Protein AF-A0A2S1LR75-F1 (afdb_monomer_lite)

pLDDT: mean 70.75, std 17.8, range [27.92, 94.75]

InterPro domains:
  IPR038354 VKOR domain superfamily [G3DSA:1.20.1440.130] (123-272)

Structure (mmCIF, N/CA/C/O backbone):
data_AF-A0A2S1LR75-F1
#
_entry.id   AF-A0A2S1LR75-F1
#
loop_
_atom_site.group_PDB
_atom_site.id
_atom_site.type_symbol
_atom_site.label_atom_id
_atom_site.label_alt_id
_atom_site.label_comp_id
_atom_site.label_asym_id
_atom_site.label_entity_id
_atom_site.label_seq_id
_atom_site.pdbx_PDB_ins_code
_atom_site.Cartn_x
_atom_site.Cartn_y
_atom_site.Cartn_z
_atom_site.occupancy
_atom_site.B_iso_or_equiv
_atom_site.auth_seq_id
_atom_site.auth_comp_id
_atom_site.auth_asym_id
_atom_site.auth_atom_id
_atom_site.pdbx_PDB_model_num
ATOM 1 N N . MET A 1 1 ? -49.772 5.501 19.482 1.00 32.88 1 MET A N 1
ATOM 2 C CA . MET A 1 1 ? -48.503 4.745 19.438 1.00 32.88 1 MET A CA 1
ATOM 3 C C . MET A 1 1 ? -47.418 5.666 19.966 1.00 32.88 1 MET A C 1
ATOM 5 O O . MET A 1 1 ? -46.987 6.554 19.246 1.00 32.88 1 MET A O 1
ATOM 9 N N . GLN A 1 2 ? -47.111 5.581 21.262 1.00 28.41 2 GLN A N 1
ATOM 10 C CA . GLN A 1 2 ? -46.156 6.479 21.920 1.00 28.41 2 GLN A CA 1
ATOM 11 C C . GLN A 1 2 ? -44.731 6.060 21.543 1.00 28.41 2 GLN A C 1
ATOM 13 O O . GLN A 1 2 ? -44.145 5.160 22.132 1.00 28.41 2 GLN A O 1
ATOM 18 N N . SER A 1 3 ? -44.209 6.687 20.495 1.00 29.91 3 SER A N 1
ATOM 19 C CA . SER A 1 3 ? -42.831 6.576 20.032 1.00 29.91 3 SER A CA 1
ATOM 20 C C . SER A 1 3 ? -41.902 7.303 21.008 1.00 29.91 3 SER A C 1
ATOM 22 O O . SER A 1 3 ? -41.855 8.533 21.023 1.00 29.91 3 SER A O 1
ATOM 24 N N . HIS A 1 4 ? -41.187 6.543 21.841 1.00 36.41 4 HIS A N 1
ATOM 25 C CA . HIS A 1 4 ? -40.173 7.081 22.748 1.00 36.41 4 HIS A CA 1
ATOM 26 C C . HIS A 1 4 ? -39.003 7.693 21.933 1.00 36.41 4 HIS A C 1
ATOM 28 O O . HIS A 1 4 ? -38.541 7.055 20.976 1.00 36.41 4 HIS A O 1
ATOM 34 N N . PRO A 1 5 ? -38.480 8.880 22.306 1.00 38.12 5 PRO A N 1
ATOM 35 C CA . PRO A 1 5 ? -37.405 9.583 21.583 1.00 38.12 5 PRO A CA 1
ATOM 36 C C . PRO A 1 5 ? -36.083 8.802 21.462 1.00 38.12 5 PRO A C 1
ATOM 38 O O . PRO A 1 5 ? -35.264 9.096 20.596 1.00 38.12 5 PRO A O 1
ATOM 41 N N . ASP A 1 6 ? -35.897 7.779 22.299 1.00 45.56 6 ASP A N 1
ATOM 42 C CA . ASP A 1 6 ? -34.665 6.983 22.398 1.00 45.56 6 ASP A CA 1
ATOM 43 C C . ASP A 1 6 ? -34.610 5.804 21.409 1.00 45.56 6 ASP A C 1
ATOM 45 O O . ASP A 1 6 ? -33.606 5.098 21.325 1.00 45.56 6 ASP A O 1
ATOM 49 N N . SER A 1 7 ? -35.677 5.588 20.632 1.00 47.41 7 SER A N 1
ATOM 50 C CA . SER A 1 7 ? -35.751 4.524 19.616 1.00 47.41 7 SER A CA 1
ATOM 51 C C . SER A 1 7 ? -34.660 4.638 18.541 1.00 47.41 7 SER A C 1
ATOM 53 O O . SER A 1 7 ? -34.249 3.630 17.978 1.00 47.41 7 SER A O 1
ATOM 55 N N . SER A 1 8 ? -34.124 5.839 18.311 1.00 55.25 8 SER A N 1
ATOM 56 C CA . SER A 1 8 ? -33.083 6.123 17.314 1.00 55.25 8 SER A CA 1
ATOM 57 C C . SER A 1 8 ? -31.732 5.438 17.597 1.00 55.25 8 SER A C 1
ATOM 59 O O . SER A 1 8 ? -31.101 4.893 16.686 1.00 55.25 8 SER A O 1
ATOM 61 N N . SER A 1 9 ? -31.268 5.409 18.851 1.00 62.88 9 SER A N 1
ATOM 62 C CA . SER A 1 9 ? -29.932 4.886 19.184 1.00 62.88 9 SER A CA 1
ATOM 63 C C . SER A 1 9 ? -29.893 3.357 19.221 1.00 62.88 9 SER A C 1
ATOM 65 O O . SER A 1 9 ? -28.930 2.752 18.759 1.00 62.88 9 SER A O 1
ATOM 67 N N . LEU A 1 10 ? -30.954 2.716 19.712 1.00 67.75 10 LEU A N 1
ATOM 68 C CA . LEU A 1 10 ? -31.053 1.256 19.737 1.00 67.75 10 LEU A CA 1
ATOM 69 C C . LEU A 1 10 ? -31.274 0.678 18.338 1.00 67.75 10 LEU A C 1
ATOM 71 O O . LEU A 1 10 ? -30.617 -0.296 17.967 1.00 67.75 10 LEU A O 1
ATOM 75 N N . LEU A 1 11 ? -32.150 1.311 17.549 1.00 65.88 11 LEU A N 1
ATOM 76 C CA . LEU A 1 11 ? -32.430 0.895 16.178 1.00 65.88 11 LEU A CA 1
ATOM 77 C C . LEU A 1 11 ? -31.179 1.032 15.304 1.00 65.88 11 LEU A C 1
ATOM 79 O O . LEU A 1 11 ? -30.790 0.068 14.662 1.00 65.88 11 LEU A O 1
ATOM 83 N N . SER A 1 12 ? -30.460 2.158 15.385 1.00 68.38 12 SER A N 1
ATOM 84 C CA . SER A 1 12 ? -29.214 2.345 14.624 1.00 68.38 12 SER A CA 1
ATOM 85 C C . SER A 1 12 ? -28.126 1.318 14.965 1.00 68.38 12 SER A C 1
ATOM 87 O O . SER A 1 12 ? -27.332 0.946 14.098 1.00 68.38 12 SER A O 1
ATOM 89 N N . ILE A 1 13 ? -28.084 0.818 16.202 1.00 70.50 13 ILE A N 1
ATOM 90 C CA . ILE A 1 13 ? -27.146 -0.235 16.615 1.00 70.50 13 ILE A CA 1
ATOM 91 C C . ILE A 1 13 ? -27.579 -1.596 16.066 1.00 70.50 13 ILE A C 1
ATOM 93 O O . ILE A 1 13 ? -26.732 -2.311 15.530 1.00 70.50 13 ILE A O 1
ATOM 97 N N . SER A 1 14 ? -28.872 -1.926 16.125 1.00 71.00 14 SER A N 1
ATOM 98 C CA . SER A 1 14 ? -29.417 -3.133 15.487 1.00 71.00 14 SER A CA 1
ATOM 99 C C . SER A 1 14 ? -29.206 -3.119 13.974 1.00 71.00 14 SER A C 1
ATOM 101 O O . SER A 1 14 ? -28.684 -4.085 13.426 1.00 71.00 14 SER A O 1
ATOM 103 N N . ASP A 1 15 ? -29.484 -1.997 13.311 1.00 67.12 15 ASP A N 1
ATOM 104 C CA . ASP A 1 15 ? -29.266 -1.809 11.876 1.00 67.12 15 ASP A CA 1
ATOM 105 C C . ASP A 1 15 ? -27.792 -1.982 11.506 1.00 67.12 15 ASP A C 1
ATOM 107 O O . ASP A 1 15 ? -27.467 -2.631 10.514 1.00 67.12 15 ASP A O 1
ATOM 111 N N . THR A 1 16 ? -26.879 -1.459 12.332 1.00 66.81 16 THR A N 1
ATOM 112 C CA . THR A 1 16 ? -25.437 -1.640 12.124 1.00 66.81 16 THR A CA 1
ATOM 113 C C . THR A 1 16 ? -25.038 -3.109 12.261 1.00 66.81 16 THR A C 1
ATOM 115 O O . THR A 1 16 ? -24.269 -3.612 11.448 1.00 66.81 16 THR A O 1
ATOM 118 N N . LEU A 1 17 ? -25.536 -3.814 13.277 1.00 69.00 17 LEU A N 1
ATOM 119 C CA . LEU A 1 17 ? -25.232 -5.232 13.487 1.00 69.00 17 LEU A CA 1
ATOM 120 C C . LEU A 1 17 ? -25.829 -6.106 12.369 1.00 69.00 17 LEU A C 1
ATOM 122 O O . LEU A 1 17 ? -25.129 -6.963 11.830 1.00 69.00 17 LEU A O 1
ATOM 126 N N . ASN A 1 18 ? -27.060 -5.817 11.943 1.00 65.25 18 ASN A N 1
ATOM 127 C CA . ASN A 1 18 ? -27.718 -6.463 10.806 1.00 65.25 18 ASN A CA 1
ATOM 128 C C . ASN A 1 18 ? -26.955 -6.218 9.500 1.00 65.25 18 ASN A C 1
ATOM 130 O O . ASN A 1 18 ? -26.762 -7.149 8.724 1.00 65.25 18 ASN A O 1
ATOM 134 N N . PHE A 1 19 ? -26.442 -5.003 9.279 1.00 64.25 19 PHE A N 1
ATOM 135 C CA . PHE A 1 19 ? -25.575 -4.687 8.140 1.00 64.25 19 PHE A CA 1
ATOM 136 C C . PHE A 1 19 ? -24.309 -5.561 8.102 1.00 64.25 19 PHE A C 1
ATOM 138 O O . PHE A 1 19 ? -23.842 -5.929 7.025 1.00 64.25 19 PHE A O 1
ATOM 145 N N . PHE A 1 20 ? -23.763 -5.934 9.264 1.00 62.75 20 PHE A N 1
ATOM 146 C CA . PHE A 1 20 ? -22.634 -6.865 9.368 1.00 62.75 20 PHE A CA 1
ATOM 147 C C . PHE A 1 20 ? -23.045 -8.350 9.356 1.00 62.75 20 PHE A C 1
ATOM 149 O O . PHE A 1 20 ? -22.189 -9.203 9.585 1.00 62.75 20 PHE A O 1
ATOM 156 N N . ASN A 1 21 ? -24.311 -8.681 9.067 1.00 61.47 21 ASN A N 1
ATOM 157 C CA . ASN A 1 21 ? -24.871 -10.037 9.163 1.00 61.47 21 ASN A CA 1
ATOM 158 C C . ASN A 1 21 ? -24.674 -10.682 10.548 1.00 61.47 21 ASN A C 1
ATOM 160 O O . ASN A 1 21 ? -24.481 -11.895 10.660 1.00 61.47 21 ASN A O 1
ATOM 164 N N . ILE A 1 22 ? -24.710 -9.864 11.603 1.00 68.25 22 ILE A N 1
ATOM 165 C CA . ILE A 1 22 ? -24.660 -10.321 12.988 1.00 68.25 22 ILE A CA 1
ATOM 166 C C . ILE A 1 22 ? -26.090 -10.320 13.530 1.00 68.25 22 ILE A C 1
ATOM 168 O O . ILE A 1 22 ? -26.663 -9.257 13.794 1.00 68.25 22 ILE A O 1
ATOM 172 N N . SER A 1 23 ? -26.650 -11.515 13.720 1.00 68.38 23 SER A N 1
ATOM 173 C CA . SER A 1 23 ? -27.967 -11.704 14.330 1.00 68.38 23 SER A CA 1
ATOM 174 C C . SER A 1 23 ? -27.993 -11.092 15.732 1.00 68.38 23 SER A C 1
ATOM 176 O O . SER A 1 23 ? -27.190 -11.437 16.602 1.00 68.38 23 SER A O 1
ATOM 178 N N . ASN A 1 24 ? -28.910 -10.154 15.950 1.00 72.62 24 ASN A N 1
ATOM 179 C CA . ASN A 1 24 ? -29.051 -9.429 17.206 1.00 72.62 24 ASN A CA 1
ATOM 180 C C . ASN A 1 24 ? -30.525 -9.336 17.606 1.00 72.62 24 ASN A C 1
ATOM 182 O O . ASN A 1 24 ? -31.410 -9.243 16.758 1.00 72.62 24 ASN A O 1
ATOM 186 N N . SER A 1 25 ? -30.780 -9.373 18.908 1.00 71.25 25 SER A N 1
ATOM 187 C CA . SER A 1 25 ? -32.110 -9.215 19.491 1.00 71.25 25 SER A CA 1
ATOM 188 C C . SER A 1 25 ? -32.005 -8.486 20.827 1.00 71.25 25 SER A C 1
ATOM 190 O O . SER A 1 25 ? -31.076 -8.703 21.604 1.00 71.25 25 SER A O 1
ATOM 192 N N . PHE A 1 26 ? -32.947 -7.585 21.094 1.00 72.75 26 PHE A N 1
ATOM 193 C CA . PHE A 1 26 ? -33.085 -6.955 22.404 1.00 72.75 26 PHE A CA 1
ATOM 194 C C . PHE A 1 26 ? -34.100 -7.743 23.227 1.00 72.75 26 PHE A C 1
ATOM 196 O O . PHE A 1 26 ? -35.213 -7.985 22.763 1.00 72.75 26 PHE A O 1
ATOM 203 N N . PHE A 1 27 ? -33.723 -8.113 24.445 1.00 77.31 27 PHE A N 1
ATOM 204 C CA . PHE A 1 27 ? -34.593 -8.782 25.403 1.00 77.31 27 PHE A CA 1
ATOM 205 C C . PHE A 1 27 ? -34.832 -7.893 26.612 1.00 77.31 27 PHE A C 1
ATOM 207 O O . PHE A 1 27 ? -33.923 -7.202 27.077 1.00 77.31 27 PHE A O 1
ATOM 214 N N . GLU A 1 28 ? -36.054 -7.947 27.134 1.00 74.06 28 GLU A N 1
ATOM 215 C CA . GLU A 1 28 ? -36.376 -7.340 28.415 1.00 74.06 28 GLU A CA 1
ATOM 216 C C . GLU A 1 28 ? -36.081 -8.346 29.539 1.00 74.06 28 GLU A C 1
ATOM 218 O O . GLU A 1 28 ? -36.689 -9.412 29.606 1.00 74.06 28 GLU A O 1
ATOM 223 N N . VAL A 1 29 ? -35.106 -8.039 30.391 1.00 79.06 29 VAL A N 1
ATOM 224 C CA . VAL A 1 29 ? -34.624 -8.880 31.488 1.00 79.06 29 VAL A CA 1
ATOM 225 C C . VAL A 1 29 ? -34.715 -8.090 32.786 1.00 79.06 29 VAL A C 1
ATOM 227 O O . VAL A 1 29 ? -34.079 -7.044 32.946 1.00 79.06 29 VAL A O 1
ATOM 230 N N . GLN A 1 30 ? -35.490 -8.600 33.740 1.00 78.19 30 GLN A N 1
ATOM 231 C CA . GLN A 1 30 ? -35.583 -8.000 35.066 1.00 78.19 30 GLN A CA 1
ATOM 232 C C . GLN A 1 30 ? -34.269 -8.178 35.832 1.00 78.19 30 GLN A C 1
ATOM 234 O O . GLN A 1 30 ? -33.552 -9.162 35.660 1.00 78.19 30 GLN A O 1
ATOM 239 N N . PHE A 1 31 ? -33.958 -7.244 36.732 1.00 74.06 31 PHE A N 1
ATOM 240 C CA . PHE A 1 31 ? -32.732 -7.315 37.534 1.00 74.06 31 PHE A CA 1
ATOM 241 C C . PHE A 1 31 ? -32.631 -8.599 38.385 1.00 74.06 31 PHE A C 1
ATOM 243 O O . PHE A 1 31 ? -31.531 -9.061 38.679 1.00 74.06 31 PHE A O 1
ATOM 250 N N . SER A 1 32 ? -33.764 -9.201 38.768 1.00 73.06 32 SER A N 1
ATOM 251 C CA . SER A 1 32 ? -33.821 -10.500 39.458 1.00 73.06 32 SER A CA 1
ATOM 252 C C . SER A 1 32 ? -33.153 -11.628 38.670 1.00 73.06 32 SER A C 1
ATOM 254 O O . SER A 1 32 ? -32.533 -12.509 39.264 1.00 73.06 32 SER A O 1
ATOM 256 N N . ASP A 1 33 ? -33.212 -11.554 37.343 1.00 77.81 33 ASP A N 1
ATOM 257 C CA . ASP A 1 33 ? -32.742 -12.588 36.423 1.00 77.81 33 ASP A CA 1
ATOM 258 C C . ASP A 1 33 ? -31.317 -12.325 35.926 1.00 77.81 33 ASP A C 1
ATOM 260 O O . ASP A 1 33 ? -30.796 -13.043 35.074 1.00 77.81 33 ASP A O 1
ATOM 264 N N . LEU A 1 34 ? -30.631 -11.330 36.498 1.00 76.38 34 LEU A N 1
ATOM 265 C CA . LEU A 1 34 ? -29.261 -10.963 36.135 1.00 76.38 34 LEU A CA 1
ATOM 266 C C . LEU A 1 34 ? -28.274 -12.134 36.286 1.00 76.38 34 LEU A C 1
ATOM 268 O O . LEU A 1 34 ? -27.279 -12.208 35.568 1.00 76.38 34 LEU A O 1
ATOM 272 N N . ASN A 1 35 ? -28.561 -13.087 37.177 1.00 74.38 35 ASN A N 1
ATOM 273 C CA . ASN A 1 35 ? -27.757 -14.299 37.346 1.00 74.38 35 ASN A CA 1
ATOM 274 C C . ASN A 1 35 ? -27.870 -15.300 36.186 1.00 74.38 35 ASN A C 1
ATOM 276 O O . ASN A 1 35 ? -26.985 -16.143 36.057 1.00 74.38 35 ASN A O 1
ATOM 280 N N . LEU A 1 36 ? -28.919 -15.212 35.364 1.00 75.25 36 LEU A N 1
ATOM 281 C CA . LEU A 1 36 ? -29.121 -16.059 34.185 1.00 75.25 36 LEU A CA 1
ATOM 282 C C . LEU A 1 36 ? -28.351 -15.542 32.960 1.00 75.25 36 LEU A C 1
ATOM 284 O O . LEU A 1 36 ? -28.209 -16.260 31.972 1.00 75.25 36 LEU A O 1
ATOM 288 N N . LEU A 1 37 ? -27.844 -14.307 33.019 1.00 78.56 37 LEU A N 1
ATOM 289 C CA . LEU A 1 37 ? -27.092 -13.694 31.931 1.00 78.56 37 LEU A CA 1
ATOM 290 C C . LEU A 1 37 ? -25.668 -14.271 31.822 1.00 78.56 37 LEU A C 1
ATOM 292 O O . LEU A 1 37 ? -25.058 -14.650 32.827 1.00 78.56 37 LEU A O 1
ATOM 296 N N . PRO A 1 38 ? -25.098 -14.312 30.603 1.00 74.38 38 PRO A N 1
ATOM 297 C CA . PRO A 1 38 ? -23.727 -14.765 30.390 1.00 74.38 38 PRO A CA 1
ATOM 298 C C . PRO A 1 38 ? -22.705 -13.854 31.087 1.00 74.38 38 PRO A C 1
ATOM 300 O O . PRO A 1 38 ? -22.988 -12.714 31.435 1.00 74.38 38 PRO A O 1
ATOM 303 N N . ASN A 1 39 ? -21.458 -14.317 31.233 1.00 76.00 39 ASN A N 1
ATOM 304 C CA . ASN A 1 39 ? -20.399 -13.544 31.909 1.00 76.00 39 ASN A CA 1
ATOM 305 C C . ASN A 1 39 ? -20.082 -12.190 31.248 1.00 76.00 39 ASN A C 1
ATOM 307 O O . ASN A 1 39 ? -19.500 -11.316 31.891 1.00 76.00 39 ASN A O 1
ATOM 311 N N . LYS A 1 40 ? -20.418 -12.029 29.964 1.00 76.69 40 LYS A N 1
ATOM 312 C CA . LYS A 1 40 ? -20.324 -10.761 29.241 1.00 76.69 40 LYS A CA 1
ATOM 313 C C . LYS A 1 40 ? -21.625 -10.519 28.501 1.00 76.69 40 LYS A C 1
ATOM 315 O O . LYS A 1 40 ? -22.021 -11.357 27.696 1.00 76.69 40 LYS A O 1
ATOM 320 N N . PHE A 1 41 ? -22.249 -9.379 28.740 1.00 79.44 41 PHE A N 1
ATOM 321 C CA . PHE A 1 41 ? -23.462 -8.972 28.041 1.00 79.44 41 PHE A CA 1
ATOM 322 C C . PHE A 1 41 ? -23.482 -7.458 27.861 1.00 79.44 41 PHE A C 1
ATOM 324 O O . PHE A 1 41 ? -22.794 -6.724 28.571 1.00 79.44 41 PHE A O 1
ATOM 331 N N . ILE A 1 42 ? -24.261 -6.994 26.891 1.00 81.06 42 ILE A N 1
ATOM 332 C CA . ILE A 1 42 ? -24.480 -5.569 26.657 1.00 81.06 42 ILE A CA 1
ATOM 333 C C . ILE A 1 42 ? -25.863 -5.237 27.204 1.00 81.06 42 ILE A C 1
ATOM 335 O O . ILE A 1 42 ? -26.836 -5.893 26.846 1.00 81.06 42 ILE A O 1
ATOM 339 N N . CYS A 1 43 ? -25.964 -4.233 28.065 1.00 81.81 43 CYS A N 1
ATOM 340 C CA . CYS A 1 43 ? -27.243 -3.760 28.580 1.00 81.81 43 CYS A CA 1
ATOM 341 C C . CYS A 1 43 ? -27.353 -2.246 28.469 1.00 81.81 43 CYS A C 1
ATOM 343 O O . CYS A 1 43 ? -26.360 -1.531 28.322 1.00 81.81 43 CYS A O 1
ATOM 345 N N . LEU A 1 44 ? -28.585 -1.763 28.519 1.00 79.94 44 LEU A N 1
ATOM 346 C CA . LEU A 1 44 ? -28.881 -0.346 28.551 1.00 79.94 44 LEU A CA 1
ATOM 347 C C . LEU A 1 44 ? -28.939 0.122 30.008 1.00 79.94 44 LEU A C 1
ATOM 349 O O . LEU A 1 44 ? -29.695 -0.432 30.809 1.00 79.94 44 LEU A O 1
ATOM 353 N N . LEU A 1 45 ? -28.133 1.131 30.336 1.00 80.50 45 LEU A N 1
ATOM 354 C CA . LEU A 1 45 ? -28.125 1.775 31.648 1.00 80.50 45 LEU A CA 1
ATOM 355 C C . LEU A 1 45 ? -28.412 3.271 31.509 1.00 80.50 45 LEU A C 1
ATOM 357 O O . LEU A 1 45 ? -28.043 3.891 30.507 1.00 80.50 45 LEU A O 1
ATOM 361 N N . ILE A 1 46 ? -29.050 3.840 32.530 1.00 78.06 46 ILE A N 1
ATOM 362 C CA . ILE A 1 46 ? -29.198 5.288 32.697 1.00 78.06 46 ILE A CA 1
ATOM 363 C C . ILE A 1 46 ? -27.966 5.828 33.426 1.00 78.06 46 ILE A C 1
ATOM 365 O O . ILE A 1 46 ? -27.625 5.369 34.516 1.00 78.06 46 ILE A O 1
ATOM 369 N N . ASP A 1 47 ? -27.297 6.792 32.800 1.00 72.69 47 ASP A N 1
ATOM 370 C CA . ASP A 1 47 ? -26.193 7.545 33.396 1.00 72.69 47 ASP A CA 1
ATOM 371 C C . ASP A 1 47 ? -26.715 8.638 34.351 1.00 72.69 47 ASP A C 1
ATOM 373 O O . ASP A 1 47 ? -27.891 8.996 34.307 1.00 72.69 47 ASP A O 1
ATOM 377 N N . GLU A 1 48 ? -25.842 9.247 35.159 1.00 67.31 48 GLU A N 1
ATOM 378 C CA . GLU A 1 48 ? -26.211 10.291 36.139 1.00 67.31 48 GLU A CA 1
ATOM 379 C C . GLU A 1 48 ? -26.899 11.522 35.509 1.00 67.31 48 GLU A C 1
ATOM 381 O O . GLU A 1 48 ? -27.586 12.277 36.191 1.00 67.31 48 GLU A O 1
ATOM 386 N N . GLN A 1 49 ? -26.743 11.717 34.195 1.00 65.94 49 GLN A N 1
ATOM 387 C CA . GLN A 1 49 ? -27.403 12.770 33.408 1.00 65.94 49 GLN A CA 1
ATOM 388 C C . GLN A 1 49 ? -28.754 12.345 32.802 1.00 65.94 49 GLN A C 1
ATOM 390 O O . GLN A 1 49 ? -29.207 12.966 31.840 1.00 65.94 49 GLN A O 1
ATOM 395 N N . ASP A 1 50 ? -29.352 11.263 33.299 1.00 67.31 50 ASP A N 1
ATOM 396 C CA . ASP A 1 50 ? -30.620 10.687 32.829 1.00 67.31 50 ASP A CA 1
ATOM 397 C C . ASP A 1 50 ? -30.592 10.238 31.348 1.00 67.31 50 ASP A C 1
ATOM 399 O O . ASP A 1 50 ? -31.604 10.149 30.652 1.00 67.31 50 ASP A O 1
ATOM 403 N N . LYS A 1 51 ? -29.386 9.958 30.833 1.00 71.69 51 LYS A N 1
ATOM 404 C CA . LYS A 1 51 ? -29.154 9.504 29.455 1.00 71.69 51 LYS A CA 1
ATOM 405 C C . LYS A 1 51 ? -28.994 7.995 29.409 1.00 71.69 51 LYS A C 1
ATOM 407 O O . LYS A 1 51 ? -28.142 7.432 30.092 1.00 71.69 51 LYS A O 1
ATOM 412 N N . LYS A 1 52 ? -29.763 7.356 28.531 1.00 74.3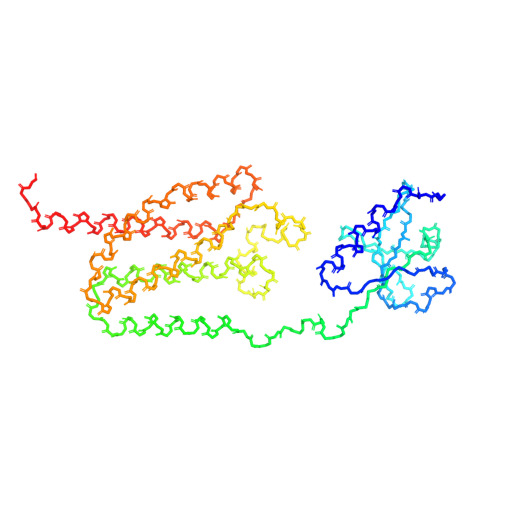8 52 LYS A N 1
ATOM 413 C CA . LYS A 1 52 ? -29.698 5.919 28.262 1.00 74.38 52 LYS A CA 1
ATOM 414 C C . LYS A 1 52 ? -28.564 5.597 27.297 1.00 74.38 52 LYS A C 1
ATOM 416 O O . LYS A 1 52 ? -28.616 5.991 26.134 1.00 74.38 52 LYS A O 1
ATOM 421 N N . ASN A 1 53 ? -27.576 4.838 27.756 1.00 75.81 53 ASN A N 1
ATOM 422 C CA . ASN A 1 53 ? -26.464 4.369 26.932 1.00 75.81 53 ASN A CA 1
ATOM 423 C C . ASN A 1 53 ? -26.305 2.849 27.049 1.00 75.81 53 ASN A C 1
ATOM 425 O O . ASN A 1 53 ? -26.700 2.243 28.044 1.00 75.81 53 ASN A O 1
ATOM 429 N N . LEU A 1 54 ? -25.707 2.227 26.030 1.00 75.88 54 LEU A N 1
ATOM 430 C CA . LEU A 1 54 ? -25.323 0.818 26.097 1.00 75.88 54 LEU A CA 1
ATOM 431 C C . LEU A 1 54 ? -23.969 0.673 26.794 1.00 75.88 54 LEU A C 1
ATOM 433 O O . LEU A 1 54 ? -22.976 1.270 26.374 1.00 75.88 54 LEU A O 1
ATOM 437 N N . TYR A 1 55 ? -23.931 -0.167 27.821 1.00 78.31 55 TYR A N 1
ATOM 438 C CA . TYR A 1 55 ? -22.730 -0.539 28.556 1.00 78.31 55 TYR A CA 1
ATOM 439 C C . TYR A 1 55 ? -22.444 -2.022 28.336 1.00 78.31 55 TYR A C 1
ATOM 441 O O . TYR A 1 55 ? -23.349 -2.857 28.341 1.00 78.31 55 TYR A O 1
ATOM 449 N N . LEU A 1 56 ? -21.166 -2.360 28.169 1.00 80.50 56 LEU A N 1
ATOM 450 C CA . LEU A 1 56 ? -20.715 -3.746 28.223 1.00 80.50 56 LEU A CA 1
ATOM 451 C C . LEU A 1 56 ? -20.437 -4.099 29.686 1.00 80.50 56 LEU A C 1
ATOM 453 O O . LEU A 1 56 ? -19.570 -3.486 30.314 1.00 80.50 56 LEU A O 1
ATOM 457 N N . ILE A 1 57 ? -21.159 -5.084 30.213 1.00 82.06 57 ILE A N 1
ATOM 458 C CA . ILE A 1 57 ? -20.991 -5.582 31.575 1.00 82.06 57 ILE A CA 1
ATOM 459 C C . ILE A 1 57 ? -20.178 -6.873 31.552 1.00 82.06 57 ILE A C 1
ATOM 461 O O . ILE A 1 57 ? -20.501 -7.824 30.843 1.00 82.06 57 ILE A O 1
ATOM 465 N N . GLU A 1 58 ? -19.113 -6.901 32.350 1.00 80.31 58 GLU A N 1
ATOM 466 C CA . GLU A 1 58 ? -18.269 -8.069 32.597 1.00 80.31 58 GLU A CA 1
ATOM 467 C C . GLU A 1 58 ? -18.450 -8.546 34.042 1.00 80.31 58 GLU A C 1
ATOM 469 O O . GLU A 1 58 ? -18.080 -7.842 34.986 1.00 80.31 58 GLU A O 1
ATOM 474 N N . LYS A 1 59 ? -18.961 -9.766 34.216 1.00 76.94 59 LYS A N 1
ATOM 475 C CA . LYS A 1 59 ? -19.023 -10.456 35.507 1.00 76.94 59 LYS A CA 1
ATOM 476 C C . LYS A 1 59 ? -17.710 -11.206 35.744 1.00 76.94 59 LYS A C 1
ATOM 478 O O . LYS A 1 59 ? -17.328 -12.074 34.957 1.00 76.94 59 LYS A O 1
ATOM 483 N N . LYS A 1 60 ? -17.000 -10.879 36.827 1.00 76.00 60 LYS A N 1
ATOM 484 C CA . LYS A 1 60 ? -15.793 -11.593 37.282 1.00 76.00 60 LYS A CA 1
ATOM 485 C C . LYS A 1 60 ? -15.938 -11.949 38.759 1.00 76.00 60 LYS A C 1
ATOM 487 O O . LYS A 1 60 ? -15.661 -11.117 39.622 1.00 76.00 60 LYS A O 1
ATOM 492 N N . GLY A 1 61 ? -16.352 -13.188 39.028 1.00 74.25 61 GLY A N 1
ATOM 493 C CA . GLY A 1 61 ? -16.682 -13.634 40.385 1.00 74.25 61 GLY A CA 1
ATOM 494 C C . GLY A 1 61 ? -17.828 -12.797 40.952 1.00 74.25 61 GLY A C 1
ATOM 495 O O . GLY A 1 61 ? -18.877 -12.696 40.316 1.00 74.25 61 GLY A O 1
ATOM 496 N N . ASP A 1 62 ? -17.576 -12.142 42.085 1.00 71.00 62 ASP A N 1
ATOM 497 C CA . ASP A 1 62 ? -18.554 -11.307 42.798 1.00 71.00 62 ASP A CA 1
ATOM 498 C C . ASP A 1 62 ? -18.594 -9.846 42.319 1.00 71.00 62 ASP A C 1
ATOM 500 O O . ASP A 1 62 ? -19.380 -9.040 42.816 1.00 71.00 62 ASP A O 1
ATOM 504 N N . TYR A 1 63 ? -17.741 -9.474 41.358 1.00 73.94 63 TYR A N 1
ATOM 505 C CA . TYR A 1 63 ? -17.620 -8.096 40.885 1.00 73.94 63 TYR A CA 1
ATOM 506 C C . TYR A 1 63 ? -18.161 -7.907 39.469 1.00 73.94 63 TYR A C 1
ATOM 508 O O . TYR A 1 63 ? -17.947 -8.738 38.580 1.00 73.94 63 TYR A O 1
ATOM 516 N N . TYR A 1 64 ? -18.775 -6.743 39.256 1.00 79.06 64 TYR A N 1
ATOM 517 C CA . TYR A 1 64 ? -19.251 -6.277 37.960 1.00 79.06 64 TYR A CA 1
ATOM 518 C C . TYR A 1 64 ? -18.365 -5.135 37.465 1.00 79.06 64 TYR A C 1
ATOM 520 O O . TYR A 1 64 ? -18.024 -4.208 38.203 1.00 79.06 64 TYR A O 1
ATOM 528 N N . PHE A 1 65 ? -17.969 -5.206 36.200 1.00 78.12 65 PHE A N 1
ATOM 529 C CA . PHE A 1 65 ? -17.261 -4.132 35.515 1.00 78.12 65 PHE A CA 1
ATOM 530 C C . PHE A 1 65 ? -18.152 -3.573 34.418 1.00 78.12 65 PHE A C 1
ATOM 532 O O . PHE A 1 65 ? -18.635 -4.346 33.595 1.00 78.12 65 PHE A O 1
ATOM 539 N N . SER A 1 66 ? -18.327 -2.255 34.376 1.00 79.56 66 SER A N 1
ATOM 540 C CA . SER A 1 66 ? -18.905 -1.584 33.218 1.00 79.56 66 SER A CA 1
ATOM 541 C C . SER A 1 66 ? -17.812 -1.035 32.323 1.00 79.56 66 SER A C 1
ATOM 543 O O . SER A 1 66 ? -16.797 -0.494 32.776 1.00 79.56 66 SER A O 1
ATOM 545 N N . ILE A 1 67 ? -18.014 -1.203 31.024 1.00 74.06 67 ILE A N 1
ATOM 546 C CA . ILE A 1 67 ? -17.133 -0.675 29.999 1.00 74.06 67 ILE A CA 1
ATOM 547 C C . ILE A 1 67 ? -17.961 0.249 29.114 1.00 74.06 67 ILE A C 1
ATOM 549 O O . ILE A 1 67 ? -18.916 -0.183 28.465 1.00 74.06 67 ILE A O 1
ATOM 553 N N . TYR A 1 68 ? -17.571 1.521 29.091 1.00 73.44 68 TYR A N 1
ATOM 554 C CA . TYR A 1 68 ? -18.165 2.560 28.253 1.00 73.44 68 TYR A CA 1
ATOM 555 C C . TYR A 1 68 ? -17.073 3.500 27.747 1.00 73.44 68 TYR A C 1
ATOM 557 O O . TYR A 1 68 ? -16.197 3.905 28.512 1.00 73.44 68 TYR A O 1
ATOM 565 N N . ASN A 1 69 ? -17.084 3.817 26.448 1.00 65.69 69 ASN A N 1
ATOM 566 C CA . ASN A 1 69 ? -16.053 4.635 25.790 1.00 65.69 69 ASN A CA 1
ATOM 567 C C . ASN A 1 69 ? -14.612 4.220 26.152 1.00 65.69 69 ASN A C 1
ATOM 569 O O . ASN A 1 69 ? -13.769 5.059 26.468 1.00 65.69 69 ASN A O 1
ATOM 573 N N . SER A 1 70 ? -14.342 2.909 26.147 1.00 64.19 70 SER A N 1
ATOM 574 C CA . SER A 1 70 ? -13.031 2.319 26.472 1.00 64.19 70 SER A CA 1
ATOM 575 C C . SER A 1 70 ? -12.526 2.565 27.902 1.00 64.19 70 SER A C 1
ATOM 577 O O . SER A 1 70 ? -11.386 2.223 28.214 1.00 64.19 70 SER A O 1
ATOM 579 N N . LYS A 1 71 ? -13.359 3.110 28.797 1.00 68.19 71 LYS A N 1
ATOM 580 C CA . LYS A 1 71 ? -13.081 3.196 30.234 1.00 68.19 71 LYS A CA 1
ATOM 581 C C . LYS A 1 71 ? -13.738 2.022 30.942 1.00 68.19 71 LYS A C 1
ATOM 583 O O . LYS A 1 71 ? -14.916 1.747 30.725 1.00 68.19 71 LYS A O 1
ATOM 588 N N . ARG A 1 72 ? -12.960 1.331 31.774 1.00 75.94 72 ARG A N 1
ATOM 589 C CA . ARG A 1 72 ? -13.402 0.178 32.560 1.00 75.94 72 ARG A CA 1
ATOM 590 C C . ARG A 1 72 ? -13.548 0.601 34.011 1.00 75.94 72 ARG A C 1
ATOM 592 O O . ARG A 1 72 ? -12.543 0.799 34.688 1.00 75.94 72 ARG A O 1
ATOM 599 N N . ASN A 1 73 ? -14.784 0.686 34.481 1.00 76.81 73 ASN A N 1
ATOM 600 C CA . ASN A 1 73 ? -15.094 1.065 35.850 1.00 76.81 73 ASN A CA 1
ATOM 601 C C . ASN A 1 73 ? -15.648 -0.143 36.603 1.00 76.81 73 ASN A C 1
ATOM 603 O O . ASN A 1 73 ? -16.396 -0.955 36.057 1.00 76.81 73 ASN A O 1
ATOM 607 N N . LYS A 1 74 ? -15.259 -0.282 37.869 1.00 80.19 74 LYS A N 1
ATOM 608 C CA . LYS A 1 74 ? -15.890 -1.246 38.770 1.00 80.19 74 LYS A CA 1
ATOM 609 C C . LYS A 1 74 ? -17.240 -0.665 39.190 1.00 80.19 74 LYS A C 1
ATOM 611 O O . LYS A 1 74 ? -17.281 0.478 39.634 1.00 80.19 74 LYS A O 1
ATOM 616 N N . ILE A 1 75 ? -18.311 -1.433 39.030 1.00 79.12 75 ILE A N 1
ATOM 617 C CA . ILE A 1 75 ? -19.660 -1.045 39.446 1.00 79.12 75 ILE A CA 1
ATOM 618 C C . ILE A 1 75 ? -20.090 -1.927 40.619 1.00 79.12 75 ILE A C 1
ATOM 620 O O . ILE A 1 75 ? -19.858 -3.138 40.627 1.00 79.12 75 ILE A O 1
ATOM 624 N N . GLU A 1 76 ? -20.713 -1.306 41.615 1.00 79.19 76 GLU A N 1
ATOM 625 C CA . GLU A 1 76 ? -21.357 -2.006 42.723 1.00 79.19 76 GLU A CA 1
ATOM 626 C C . GLU A 1 76 ? -22.763 -2.479 42.332 1.00 79.19 76 GLU A C 1
ATOM 628 O O . GLU A 1 76 ? -23.455 -1.862 41.526 1.00 79.19 76 GLU A O 1
ATOM 633 N N . LEU A 1 77 ? -23.228 -3.578 42.928 1.00 74.31 77 LEU A N 1
ATOM 634 C CA . LEU A 1 77 ? -24.554 -4.140 42.632 1.00 74.31 77 LEU A CA 1
ATOM 635 C C . LEU A 1 77 ? -25.702 -3.150 42.895 1.00 74.31 77 LEU A C 1
ATOM 637 O O . LEU A 1 77 ? -26.696 -3.155 42.172 1.00 74.31 77 LEU A O 1
ATOM 641 N N . SER A 1 78 ? -25.560 -2.297 43.910 1.00 72.19 78 SER A N 1
ATOM 642 C CA . SER A 1 78 ? -26.522 -1.252 44.276 1.00 72.19 78 SER A CA 1
ATOM 643 C C . SER A 1 78 ? -26.678 -0.201 43.173 1.00 72.19 78 SER A C 1
ATOM 645 O O . SER A 1 78 ? -27.802 0.112 42.784 1.00 72.19 78 SER A O 1
ATOM 647 N N . THR A 1 79 ? -25.563 0.290 42.629 1.00 75.38 79 THR A N 1
ATOM 648 C CA . THR A 1 79 ? -25.533 1.304 41.564 1.00 75.38 79 THR A CA 1
ATOM 649 C C . THR A 1 79 ? -25.925 0.728 40.205 1.00 75.38 79 THR A C 1
ATOM 651 O O . THR A 1 79 ? -26.556 1.408 39.394 1.00 75.38 79 THR A O 1
ATOM 654 N N . LEU A 1 80 ? -25.641 -0.556 39.965 1.00 77.81 80 LEU A N 1
ATOM 655 C CA . LEU A 1 80 ? -26.139 -1.270 38.787 1.00 77.81 80 LEU A CA 1
ATOM 656 C C . LEU A 1 80 ? -27.663 -1.426 38.834 1.00 77.81 80 LEU A C 1
ATOM 658 O O . LEU A 1 80 ? -28.327 -1.238 37.821 1.00 77.81 80 LEU A O 1
ATOM 662 N N . LYS A 1 81 ? -28.230 -1.718 40.012 1.00 77.50 81 LYS A N 1
ATOM 663 C CA . LYS A 1 81 ? -29.682 -1.861 40.190 1.00 77.50 81 LYS A CA 1
ATOM 664 C C . LYS A 1 81 ? -30.433 -0.555 39.948 1.00 77.50 81 LYS A C 1
ATOM 666 O O . LYS A 1 81 ? -31.495 -0.586 39.337 1.00 77.50 81 LYS A O 1
ATOM 671 N N . SER A 1 82 ? -29.899 0.576 40.409 1.00 73.69 82 SER A N 1
ATOM 672 C CA . SER A 1 82 ? -30.541 1.886 40.231 1.00 73.69 82 SER A CA 1
ATOM 673 C C . SER A 1 82 ? -30.493 2.399 38.792 1.00 73.69 82 SER A C 1
ATOM 675 O O . SER A 1 82 ? -31.357 3.174 38.403 1.00 73.69 82 SER A O 1
ATOM 677 N N . SER A 1 83 ? -29.502 1.972 38.007 1.00 74.88 83 SER A N 1
ATOM 678 C CA . SER A 1 83 ? -29.316 2.388 36.609 1.00 74.88 83 SER A CA 1
ATOM 679 C C . SER A 1 83 ? -29.895 1.396 35.589 1.00 74.88 83 SER A C 1
ATOM 681 O O . SER A 1 83 ? -29.847 1.651 34.385 1.00 74.88 83 SER A O 1
ATOM 683 N N . TRP A 1 84 ? -30.448 0.266 36.041 1.00 78.88 84 TRP A N 1
ATOM 684 C CA . TRP A 1 84 ? -30.913 -0.826 35.185 1.00 78.88 84 TRP A CA 1
ATOM 685 C C . TRP A 1 84 ? -32.193 -0.472 34.422 1.00 78.88 84 TRP A C 1
ATOM 687 O O . TRP A 1 84 ? -33.209 -0.130 35.019 1.00 78.88 84 TRP A O 1
ATOM 697 N N . CYS A 1 85 ? -32.170 -0.621 33.096 1.00 73.81 85 CYS A N 1
ATOM 698 C CA . CYS A 1 85 ? -33.308 -0.279 32.233 1.00 73.81 85 CYS A CA 1
ATOM 699 C C . CYS A 1 85 ? -34.040 -1.490 31.654 1.00 73.81 85 CYS A C 1
ATOM 701 O O . CYS A 1 85 ? -34.738 -1.355 30.655 1.00 73.81 85 CYS A O 1
ATOM 703 N N . ASN A 1 86 ? -33.825 -2.677 32.224 1.00 76.50 86 ASN A N 1
ATOM 704 C CA . ASN A 1 86 ? -34.358 -3.959 31.764 1.00 76.50 86 ASN A CA 1
ATOM 705 C C . ASN A 1 86 ? -34.008 -4.364 30.325 1.00 76.50 86 ASN A C 1
ATOM 707 O O . ASN A 1 86 ? -34.348 -5.466 29.945 1.00 76.50 86 ASN A O 1
ATOM 711 N N . ILE A 1 87 ? -33.305 -3.570 29.519 1.00 74.38 87 ILE A N 1
ATOM 712 C CA . ILE A 1 87 ? -32.992 -3.936 28.130 1.00 74.38 87 ILE A CA 1
ATOM 713 C C . ILE A 1 87 ? -31.587 -4.540 28.053 1.00 74.38 87 ILE A C 1
ATOM 715 O O . ILE A 1 87 ? -30.591 -3.872 28.346 1.00 74.38 87 ILE A O 1
ATOM 719 N N . VAL A 1 88 ? -31.504 -5.791 27.602 1.00 77.69 88 VAL A N 1
ATOM 720 C CA . VAL A 1 88 ? -30.259 -6.519 27.335 1.00 77.69 88 VAL A CA 1
ATOM 721 C C . VAL A 1 88 ? -30.182 -6.842 25.847 1.00 77.69 88 VAL A C 1
ATOM 723 O O . VAL A 1 88 ? -31.116 -7.382 25.262 1.00 77.69 88 VAL A O 1
ATOM 726 N N . LEU A 1 89 ? -29.057 -6.510 25.222 1.00 75.06 89 LEU A N 1
ATOM 727 C CA . LEU A 1 89 ? -28.773 -6.853 23.837 1.00 75.06 89 LEU A CA 1
ATOM 728 C C . LEU A 1 89 ? -28.102 -8.227 23.792 1.00 75.06 89 LEU A C 1
ATOM 730 O O . LEU A 1 89 ? -26.988 -8.422 24.286 1.00 75.06 89 LEU A O 1
ATOM 734 N N . HIS A 1 90 ? -28.797 -9.170 23.176 1.00 71.88 90 HIS A N 1
ATOM 735 C CA . HIS A 1 90 ? -28.297 -10.493 22.870 1.00 71.88 90 HIS A CA 1
ATOM 736 C C . HIS A 1 90 ? -27.757 -10.507 21.445 1.00 71.88 90 HIS A C 1
ATOM 738 O O . HIS A 1 90 ? -28.415 -10.086 20.492 1.00 71.88 90 HIS A O 1
ATOM 744 N N . ILE A 1 91 ? -26.527 -10.986 21.316 1.00 67.06 91 ILE A N 1
ATOM 745 C CA . ILE A 1 91 ? -25.869 -11.164 20.030 1.00 67.06 91 ILE A CA 1
ATOM 746 C C . ILE A 1 91 ? -25.735 -12.661 19.825 1.00 67.06 91 ILE A C 1
ATOM 748 O O . ILE A 1 91 ? -24.979 -13.324 20.539 1.00 67.06 91 ILE A O 1
ATOM 752 N N . GLU A 1 92 ? -26.448 -13.184 18.836 1.00 58.53 92 GLU A N 1
ATOM 753 C CA . GLU A 1 92 ? -26.246 -14.545 18.367 1.00 58.53 92 GLU A CA 1
ATOM 754 C C . GLU A 1 92 ? -25.014 -14.548 17.474 1.00 58.53 92 GLU A C 1
ATOM 756 O O . GLU A 1 92 ? -25.068 -14.365 16.258 1.00 58.53 92 GLU A O 1
ATOM 761 N N . ILE A 1 93 ? -23.859 -14.716 18.112 1.00 55.28 93 ILE A N 1
ATOM 762 C CA . ILE A 1 93 ? -22.621 -14.982 17.395 1.00 55.28 93 ILE A CA 1
ATOM 763 C C . ILE A 1 93 ? -22.685 -16.444 16.982 1.00 55.28 93 ILE A C 1
ATOM 765 O O . ILE A 1 93 ? -22.374 -17.346 17.763 1.00 55.28 93 ILE A O 1
ATOM 769 N N . ASP A 1 94 ? -23.105 -16.672 15.744 1.00 50.09 94 ASP A N 1
ATOM 770 C CA . ASP A 1 94 ? -23.036 -17.979 15.115 1.00 50.09 94 ASP A CA 1
ATOM 771 C C . ASP A 1 94 ? -21.577 -18.454 15.239 1.00 50.09 94 ASP A C 1
ATOM 773 O O . ASP A 1 94 ? -20.660 -17.788 14.759 1.00 50.09 94 ASP A O 1
ATOM 777 N N . GLN A 1 95 ? -21.299 -19.554 15.947 1.00 44.41 95 GLN A N 1
ATOM 778 C CA . GLN A 1 95 ? -19.918 -19.943 16.306 1.00 44.41 95 GLN A CA 1
ATOM 779 C C . GLN A 1 95 ? -19.017 -20.193 15.077 1.00 44.41 95 GLN A C 1
ATOM 781 O O . GLN A 1 95 ? -17.791 -20.254 15.193 1.00 44.41 95 GLN A O 1
ATOM 786 N N . LYS A 1 96 ? -19.614 -20.286 13.883 1.00 45.69 96 LYS A N 1
ATOM 787 C CA . LYS A 1 96 ? -18.936 -20.303 12.579 1.00 45.69 96 LYS A CA 1
ATOM 788 C C . LYS A 1 96 ? -18.318 -18.950 12.183 1.00 45.69 96 LYS A C 1
ATOM 790 O O . LYS A 1 96 ? -17.426 -18.933 11.340 1.00 45.69 96 LYS A O 1
ATOM 795 N N . GLN A 1 97 ? -18.756 -17.847 12.788 1.00 41.44 97 GLN A N 1
ATOM 796 C CA . GLN A 1 97 ? -18.295 -16.475 12.551 1.00 41.44 97 GLN A CA 1
ATOM 797 C C . GLN A 1 97 ? -17.283 -15.970 13.588 1.00 41.44 97 GLN A C 1
ATOM 799 O O . GLN A 1 97 ? -16.779 -14.856 13.445 1.00 41.44 97 GLN A O 1
ATOM 804 N N . ILE A 1 98 ? -16.896 -16.775 14.589 1.00 41.75 98 ILE A N 1
ATOM 805 C CA . ILE A 1 98 ? -15.612 -16.532 15.253 1.00 41.75 98 ILE A CA 1
ATOM 806 C C . ILE A 1 98 ? -14.570 -16.787 14.172 1.00 41.75 98 ILE A C 1
ATOM 808 O O . ILE A 1 98 ? -14.255 -17.937 13.861 1.00 41.75 98 ILE A O 1
ATOM 812 N N . ILE A 1 99 ? -14.089 -15.708 13.556 1.00 42.50 99 ILE A N 1
ATOM 813 C CA . ILE A 1 99 ? -12.984 -15.709 12.609 1.00 42.50 99 ILE A CA 1
ATOM 814 C C . ILE A 1 99 ? -11.780 -16.256 13.380 1.00 42.50 99 ILE A C 1
ATOM 816 O O . ILE A 1 99 ? -10.974 -15.518 13.938 1.00 42.50 99 ILE A O 1
ATOM 820 N N . LYS A 1 100 ? -11.655 -17.586 13.452 1.00 34.31 100 LYS A N 1
ATOM 821 C CA . LYS A 1 100 ? -10.375 -18.230 13.709 1.00 34.31 100 LYS A CA 1
ATOM 822 C C . LYS A 1 100 ? -9.452 -17.633 12.650 1.00 34.31 100 LYS A C 1
ATOM 824 O O . LYS A 1 100 ? -9.840 -17.683 11.478 1.00 34.31 100 LYS A O 1
ATOM 829 N N . PRO A 1 101 ? -8.293 -17.047 13.006 1.00 37.31 101 PRO A N 1
ATOM 830 C CA . PRO A 1 101 ? -7.379 -16.526 12.004 1.00 37.31 101 PRO A CA 1
ATOM 831 C C . PRO A 1 101 ? -7.102 -17.678 11.048 1.00 37.31 101 PRO A C 1
ATOM 833 O O . PRO A 1 101 ? -6.553 -18.712 11.439 1.00 37.31 101 PRO A O 1
ATOM 836 N N . ARG A 1 102 ? -7.618 -17.560 9.822 1.00 40.00 102 ARG A N 1
ATOM 837 C CA . ARG A 1 102 ? -7.479 -18.591 8.806 1.00 40.00 102 ARG A CA 1
ATOM 838 C C . ARG A 1 102 ? -5.979 -18.734 8.594 1.00 40.00 102 ARG A C 1
ATOM 840 O O . ARG A 1 102 ? -5.345 -17.853 8.035 1.00 40.00 102 ARG A O 1
ATOM 847 N N . LYS A 1 103 ? -5.413 -19.833 9.099 1.00 44.88 103 LYS A N 1
ATOM 848 C CA . LYS A 1 103 ? -3.964 -20.097 9.138 1.00 44.88 103 LYS A CA 1
ATOM 849 C C . LYS A 1 103 ? -3.343 -20.241 7.741 1.00 44.88 103 LYS A C 1
ATOM 851 O O . LYS A 1 103 ? -2.125 -20.293 7.613 1.00 44.88 103 LYS A O 1
ATOM 856 N N . ASN A 1 104 ? -4.169 -20.248 6.695 1.00 43.78 104 ASN A N 1
ATOM 857 C CA . ASN A 1 104 ? -3.714 -19.991 5.340 1.00 43.78 104 ASN A CA 1
ATOM 858 C C . ASN A 1 104 ? -3.640 -18.481 5.150 1.00 43.78 104 ASN A C 1
ATOM 860 O O . ASN A 1 104 ? -4.653 -17.850 4.868 1.00 43.78 104 ASN A O 1
ATOM 864 N N . ASN A 1 105 ? -2.436 -17.929 5.297 1.00 53.28 105 ASN A N 1
ATOM 865 C CA . ASN A 1 105 ? -2.098 -16.590 4.834 1.00 53.28 105 ASN A CA 1
ATOM 866 C C . ASN A 1 105 ? -1.810 -16.664 3.322 1.00 53.28 105 ASN A C 1
ATOM 868 O O . ASN A 1 105 ? -0.650 -16.882 2.959 1.00 53.28 105 ASN A O 1
ATOM 872 N N . PRO A 1 106 ? -2.787 -16.447 2.413 1.00 53.25 106 PRO A N 1
ATOM 873 C CA . PRO A 1 106 ? -2.482 -16.317 0.987 1.00 53.25 106 PRO A CA 1
ATOM 874 C C . PRO A 1 106 ? -1.500 -15.161 0.736 1.00 53.25 106 PRO A C 1
ATOM 876 O O . PRO A 1 106 ? -0.747 -15.197 -0.228 1.00 53.25 106 PRO A O 1
ATOM 879 N N . SER A 1 107 ? -1.437 -14.180 1.650 1.00 61.06 107 SER A N 1
ATOM 880 C CA . SER A 1 107 ? -0.467 -13.081 1.594 1.00 61.06 107 SER A CA 1
ATOM 881 C C . SER A 1 107 ? 0.988 -13.526 1.755 1.00 61.06 107 SER A C 1
ATOM 883 O O . SER A 1 107 ? 1.867 -12.864 1.220 1.00 61.06 107 SER A O 1
ATOM 885 N N . LEU A 1 108 ? 1.260 -14.629 2.462 1.00 65.69 108 LEU A N 1
ATOM 886 C CA . LEU A 1 108 ? 2.625 -15.129 2.654 1.00 65.69 108 LEU A CA 1
ATOM 887 C C . LEU A 1 108 ? 3.083 -15.905 1.416 1.00 65.69 108 LEU A C 1
ATOM 889 O O . LEU A 1 108 ? 4.196 -15.704 0.946 1.00 65.69 108 LEU A O 1
ATOM 893 N N . LEU A 1 109 ? 2.193 -16.710 0.829 1.00 70.38 109 LEU A N 1
ATOM 894 C CA . LEU A 1 109 ? 2.460 -17.398 -0.434 1.00 70.38 109 LEU A CA 1
ATOM 895 C C . LEU A 1 109 ? 2.659 -16.398 -1.583 1.00 70.38 109 LEU A C 1
ATOM 897 O O . LEU A 1 109 ? 3.607 -16.537 -2.344 1.00 70.38 109 LEU A O 1
ATOM 901 N N . LEU A 1 110 ? 1.836 -15.346 -1.659 1.00 72.50 110 LEU A N 1
ATOM 902 C CA . LEU A 1 110 ? 1.990 -14.279 -2.652 1.00 72.50 110 LEU A CA 1
ATOM 903 C C . LEU A 1 110 ? 3.314 -13.518 -2.483 1.00 72.50 110 LEU A C 1
ATOM 905 O O . LEU A 1 110 ? 3.990 -13.251 -3.471 1.00 72.50 110 LEU A O 1
ATOM 909 N N . LEU A 1 111 ? 3.724 -13.235 -1.242 1.00 72.44 111 LEU A N 1
ATOM 910 C CA . LEU A 1 111 ? 5.020 -12.620 -0.941 1.00 72.44 111 LEU A CA 1
ATOM 911 C C . LEU A 1 111 ? 6.194 -13.513 -1.370 1.00 72.44 111 LEU A C 1
ATOM 913 O O . LEU A 1 111 ? 7.150 -13.023 -1.961 1.00 72.44 111 LEU A O 1
ATOM 917 N N . ILE A 1 112 ? 6.109 -14.821 -1.097 1.00 73.88 112 ILE A N 1
ATOM 918 C CA . ILE A 1 112 ? 7.122 -15.805 -1.504 1.00 73.88 112 ILE A CA 1
ATOM 919 C C . ILE A 1 112 ? 7.207 -15.885 -3.029 1.00 73.88 112 ILE A C 1
ATOM 921 O O . ILE A 1 112 ? 8.306 -15.885 -3.572 1.00 73.88 112 ILE A O 1
ATOM 925 N N . VAL A 1 113 ? 6.071 -15.926 -3.729 1.00 79.38 113 VAL A N 1
ATOM 926 C CA . VAL A 1 113 ? 6.040 -15.954 -5.199 1.00 79.38 113 VAL A CA 1
ATOM 927 C C . VAL A 1 113 ? 6.654 -14.680 -5.779 1.00 79.38 113 VAL A C 1
ATOM 929 O O . VAL A 1 113 ? 7.461 -14.764 -6.701 1.00 79.38 113 VAL A O 1
ATOM 932 N N . LEU A 1 114 ? 6.339 -13.512 -5.213 1.00 77.62 114 LEU A N 1
ATOM 933 C CA . LEU A 1 114 ? 6.918 -12.239 -5.639 1.00 77.62 114 LEU A CA 1
ATOM 934 C C . LEU A 1 114 ? 8.437 -12.194 -5.401 1.00 77.62 114 LEU A C 1
ATOM 936 O O . LEU A 1 114 ? 9.181 -11.748 -6.268 1.00 77.62 114 LEU A O 1
ATOM 940 N N . LEU A 1 115 ? 8.900 -12.700 -4.253 1.00 79.06 115 LEU A N 1
ATOM 941 C CA . LEU A 1 115 ? 10.322 -12.803 -3.916 1.00 79.06 115 LEU A CA 1
ATOM 942 C C . LEU A 1 115 ? 11.060 -13.763 -4.860 1.00 79.06 115 LEU A C 1
ATOM 944 O O . LEU A 1 115 ? 12.156 -13.454 -5.315 1.00 79.06 115 LEU A O 1
ATOM 948 N N . LEU A 1 116 ? 10.466 -14.917 -5.173 1.00 79.38 116 LEU A N 1
ATOM 949 C CA . LEU A 1 116 ? 11.033 -15.886 -6.114 1.00 79.38 116 LEU A CA 1
ATOM 950 C C . LEU A 1 116 ? 11.094 -15.322 -7.536 1.00 79.38 116 LEU A C 1
ATOM 952 O O . LEU A 1 116 ? 12.095 -15.523 -8.216 1.00 79.38 116 LEU A O 1
ATOM 956 N N . LEU A 1 117 ? 10.068 -14.584 -7.974 1.00 78.88 117 LEU A N 1
ATOM 957 C CA . LEU A 1 117 ? 10.083 -13.871 -9.254 1.00 78.88 117 LEU A CA 1
ATOM 958 C C . LEU A 1 117 ? 11.178 -12.800 -9.284 1.00 78.88 117 LEU A C 1
ATOM 960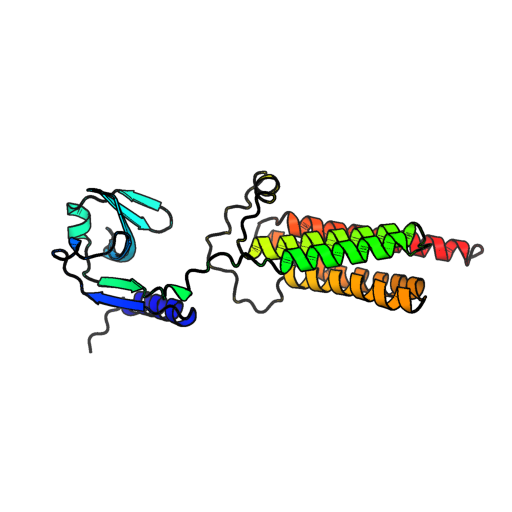 O O . LEU A 1 117 ? 11.920 -12.727 -10.257 1.00 78.88 117 LEU A O 1
ATOM 964 N N . PHE A 1 118 ? 11.323 -12.019 -8.213 1.00 77.81 118 PHE A N 1
ATOM 965 C CA . PHE A 1 118 ? 12.399 -11.036 -8.073 1.00 77.81 118 PHE A CA 1
ATOM 966 C C . PHE A 1 118 ? 13.786 -11.696 -8.149 1.00 77.81 118 PHE A C 1
ATOM 968 O O . PHE A 1 118 ? 14.617 -11.292 -8.957 1.00 77.81 118 PHE A O 1
ATOM 975 N N . LEU A 1 119 ? 14.020 -12.764 -7.380 1.00 75.38 119 LEU A N 1
ATOM 976 C CA . LEU A 1 119 ? 15.280 -13.516 -7.402 1.00 75.38 119 LEU A CA 1
ATOM 977 C C . LEU A 1 119 ? 15.554 -14.130 -8.780 1.00 75.38 119 LEU A C 1
ATOM 979 O O . LEU A 1 119 ? 16.676 -14.057 -9.273 1.00 75.38 119 LEU A O 1
ATOM 983 N N . SER A 1 120 ? 14.529 -14.691 -9.427 1.00 73.50 120 SER A N 1
ATOM 984 C CA . SER A 1 120 ? 14.628 -15.218 -10.789 1.00 73.50 120 SER A CA 1
ATOM 985 C C . SER A 1 120 ? 15.039 -14.130 -11.776 1.00 73.50 120 SER A C 1
ATOM 987 O O . SER A 1 120 ? 15.910 -14.377 -12.609 1.00 73.50 120 SER A O 1
ATOM 989 N N . LEU A 1 121 ? 14.449 -12.933 -11.683 1.00 70.88 121 LEU A N 1
ATOM 990 C CA . LEU A 1 121 ? 14.813 -11.788 -12.517 1.00 70.88 121 LEU A CA 1
ATOM 991 C C . LEU A 1 121 ? 16.271 -11.384 -12.287 1.00 70.88 121 LEU A C 1
ATOM 993 O O . LEU A 1 121 ? 16.992 -11.241 -13.262 1.00 70.88 121 LEU A O 1
ATOM 997 N N . CYS A 1 122 ? 16.738 -11.304 -11.037 1.00 69.19 122 CYS A N 1
ATOM 998 C CA . CYS A 1 122 ? 18.135 -10.979 -10.730 1.00 69.19 122 CYS A CA 1
ATOM 999 C C . CYS A 1 122 ? 19.140 -12.014 -11.270 1.00 69.19 122 CYS A C 1
ATOM 1001 O O . CYS A 1 122 ? 20.228 -11.638 -11.698 1.00 69.19 122 CYS A O 1
ATOM 1003 N N . ILE A 1 123 ? 18.799 -13.308 -11.247 1.00 67.69 123 ILE A N 1
ATOM 1004 C CA . ILE A 1 123 ? 19.700 -14.402 -11.660 1.00 67.69 123 ILE A CA 1
ATOM 1005 C C . ILE A 1 123 ? 19.744 -14.566 -13.186 1.00 67.69 123 ILE A C 1
ATOM 1007 O O . ILE A 1 123 ? 20.797 -14.856 -13.751 1.00 67.69 123 ILE A O 1
ATOM 1011 N N . THR A 1 124 ? 18.606 -14.413 -13.867 1.00 64.31 124 THR A N 1
ATOM 1012 C CA . THR A 1 124 ? 18.498 -14.683 -15.316 1.00 64.31 124 THR A CA 1
ATOM 1013 C C . THR A 1 124 ? 19.082 -13.583 -16.190 1.00 64.31 124 THR A C 1
ATOM 1015 O O . THR A 1 124 ? 19.291 -13.781 -17.387 1.00 64.31 124 THR A O 1
ATOM 1018 N N . SER A 1 125 ? 19.372 -12.422 -15.620 1.00 53.16 125 SER A N 1
ATOM 1019 C CA . SER A 1 125 ? 19.638 -11.246 -16.415 1.00 53.16 125 SER A CA 1
ATOM 1020 C C . SER A 1 125 ? 21.092 -10.789 -16.392 1.00 53.16 125 SER A C 1
ATOM 1022 O O . SER A 1 125 ? 21.626 -10.418 -15.349 1.00 53.16 125 SER A O 1
ATOM 1024 N N . ARG A 1 126 ? 21.666 -10.610 -17.586 1.00 60.00 126 ARG A N 1
ATOM 1025 C CA . ARG A 1 126 ? 22.681 -9.573 -17.853 1.00 60.00 126 ARG A CA 1
ATOM 1026 C C . ARG A 1 126 ? 22.038 -8.175 -17.812 1.00 60.00 126 ARG A C 1
ATOM 1028 O O . ARG A 1 126 ? 22.171 -7.391 -18.747 1.00 60.00 126 ARG A O 1
ATOM 1035 N N . ILE A 1 127 ? 21.235 -7.910 -16.787 1.00 65.81 127 ILE A N 1
ATOM 1036 C CA . ILE A 1 127 ? 20.569 -6.628 -16.589 1.00 65.81 127 ILE A CA 1
ATOM 1037 C C . ILE A 1 127 ? 21.661 -5.605 -16.262 1.00 65.81 127 ILE A C 1
ATOM 1039 O O . ILE A 1 127 ? 22.544 -5.873 -15.449 1.00 65.81 127 ILE A O 1
ATOM 1043 N N . SER A 1 128 ? 21.597 -4.438 -16.907 1.00 74.62 128 SER A N 1
ATOM 1044 C CA . SER A 1 128 ? 22.421 -3.288 -16.526 1.00 74.62 128 SER A CA 1
ATOM 1045 C C . SER A 1 128 ? 22.234 -2.998 -15.036 1.00 74.62 128 SER A C 1
ATOM 1047 O O . SER A 1 128 ? 21.108 -3.063 -14.537 1.00 74.62 128 SER A O 1
ATOM 1049 N N . GLU A 1 129 ? 23.306 -2.620 -14.334 1.00 77.56 129 GLU A N 1
ATOM 1050 C CA . GLU A 1 129 ? 23.249 -2.207 -12.922 1.00 77.56 129 GLU A CA 1
ATOM 1051 C C . GLU A 1 129 ? 22.115 -1.205 -12.669 1.00 77.56 129 GLU A C 1
ATOM 1053 O O . GLU A 1 129 ? 21.469 -1.225 -11.619 1.00 77.56 129 GLU A O 1
ATOM 1058 N N . GLN A 1 130 ? 21.803 -0.398 -13.687 1.00 80.12 130 GLN A N 1
ATOM 1059 C CA . GLN A 1 130 ? 20.742 0.584 -13.620 1.00 80.12 130 GLN A CA 1
ATOM 1060 C C . GLN A 1 130 ? 19.337 -0.017 -13.455 1.00 80.12 130 GLN A C 1
ATOM 1062 O O . GLN A 1 130 ? 18.550 0.386 -12.598 1.00 80.12 130 GLN A O 1
ATOM 1067 N N . ILE A 1 131 ? 19.018 -1.021 -14.268 1.00 81.44 131 ILE A N 1
ATOM 1068 C CA . ILE A 1 131 ? 17.708 -1.676 -14.236 1.00 81.44 131 ILE A CA 1
ATOM 1069 C C . ILE A 1 131 ? 17.577 -2.506 -12.948 1.00 81.44 131 ILE A C 1
ATOM 1071 O O . ILE A 1 131 ? 16.502 -2.537 -12.356 1.00 81.44 131 ILE A O 1
ATOM 1075 N N . SER A 1 132 ? 18.668 -3.113 -12.464 1.00 83.06 132 SER A N 1
ATOM 1076 C CA . SER A 1 132 ? 18.676 -3.858 -11.195 1.00 83.06 132 SER A CA 1
ATOM 1077 C C . SER A 1 132 ? 18.289 -2.967 -10.012 1.00 83.06 132 SER A C 1
ATOM 1079 O O . SER A 1 132 ? 17.406 -3.312 -9.226 1.00 83.06 132 SER A O 1
ATOM 1081 N N . PHE A 1 133 ? 18.883 -1.773 -9.927 1.00 86.19 133 PHE A N 1
ATOM 1082 C CA . PHE A 1 133 ? 18.560 -0.809 -8.878 1.00 86.19 133 PHE A CA 1
ATOM 1083 C C . PHE A 1 133 ? 17.090 -0.370 -8.925 1.00 86.19 133 PHE A C 1
ATOM 1085 O O . PHE A 1 133 ? 16.424 -0.330 -7.889 1.00 86.19 133 PHE A O 1
ATOM 1092 N N . PHE A 1 134 ? 16.555 -0.115 -10.123 1.00 89.12 134 PHE A N 1
ATOM 1093 C CA . PHE A 1 134 ? 15.145 0.232 -10.291 1.00 89.12 134 PHE A CA 1
ATOM 1094 C C . PHE A 1 134 ? 14.207 -0.895 -9.824 1.00 89.12 134 PHE A C 1
ATOM 1096 O O . PHE A 1 134 ? 13.258 -0.643 -9.087 1.00 89.12 134 PHE A O 1
ATOM 1103 N N . ILE A 1 135 ? 14.498 -2.154 -10.175 1.00 88.06 135 ILE A N 1
ATOM 1104 C CA . ILE A 1 135 ? 13.702 -3.315 -9.740 1.00 88.06 135 ILE A CA 1
ATOM 1105 C C . ILE A 1 135 ? 13.703 -3.442 -8.206 1.00 88.06 135 ILE A C 1
ATOM 1107 O O . ILE A 1 135 ? 12.665 -3.752 -7.616 1.00 88.06 135 ILE A O 1
ATOM 1111 N N . CYS A 1 136 ? 14.833 -3.170 -7.544 1.00 88.62 136 CYS A N 1
ATOM 1112 C CA . CYS A 1 136 ? 14.915 -3.150 -6.082 1.00 88.62 136 CYS A CA 1
ATOM 1113 C C . CYS A 1 136 ? 13.975 -2.108 -5.461 1.00 88.62 136 CYS A C 1
ATOM 1115 O O . CYS A 1 136 ? 13.265 -2.430 -4.508 1.00 88.62 136 CYS A O 1
ATOM 1117 N N . LEU A 1 137 ? 13.936 -0.885 -6.001 1.00 91.31 137 LEU A N 1
ATOM 1118 C CA . LEU A 1 137 ? 13.034 0.168 -5.519 1.00 91.31 137 LEU A CA 1
ATOM 1119 C C . LEU A 1 137 ? 11.566 -0.246 -5.651 1.00 91.31 137 LEU A C 1
ATOM 1121 O O . LEU A 1 137 ? 10.834 -0.188 -4.660 1.00 91.31 137 LEU A O 1
ATOM 1125 N N . VAL A 1 138 ? 11.179 -0.778 -6.815 1.00 91.94 138 VAL A N 1
ATOM 1126 C CA . VAL A 1 138 ? 9.817 -1.273 -7.062 1.00 91.94 138 VAL A CA 1
ATOM 1127 C C . VAL A 1 138 ? 9.456 -2.372 -6.063 1.00 91.94 138 VAL A C 1
ATOM 1129 O O . VAL A 1 138 ? 8.376 -2.351 -5.475 1.00 91.94 138 VAL A O 1
ATOM 1132 N N . PHE A 1 139 ? 10.364 -3.316 -5.803 1.00 89.06 139 PHE A N 1
ATOM 1133 C CA . PHE A 1 139 ? 10.115 -4.401 -4.854 1.00 89.06 139 PHE A CA 1
ATOM 1134 C C . PHE A 1 139 ? 9.904 -3.890 -3.422 1.00 89.06 139 PHE A C 1
ATOM 1136 O O . PHE A 1 139 ? 8.947 -4.293 -2.755 1.00 89.06 139 PHE A O 1
ATOM 1143 N N . ILE A 1 140 ? 10.746 -2.963 -2.954 1.00 88.62 140 ILE A N 1
ATOM 1144 C CA . ILE A 1 140 ? 10.581 -2.328 -1.637 1.00 88.62 140 ILE A CA 1
ATOM 1145 C C . ILE A 1 140 ? 9.253 -1.554 -1.586 1.00 88.62 140 ILE A C 1
ATOM 1147 O O . ILE A 1 140 ? 8.533 -1.631 -0.587 1.00 88.62 140 ILE A O 1
ATOM 1151 N N . GLY A 1 141 ? 8.882 -0.874 -2.672 1.00 90.94 141 GLY A N 1
ATOM 1152 C CA . GLY A 1 141 ? 7.596 -0.198 -2.820 1.00 90.94 141 GLY A CA 1
ATOM 1153 C C . GLY A 1 141 ? 6.398 -1.139 -2.669 1.00 90.94 141 GLY A C 1
ATOM 1154 O O . GLY A 1 141 ? 5.467 -0.835 -1.915 1.00 90.94 141 GLY A O 1
ATOM 1155 N N . ILE A 1 142 ? 6.439 -2.328 -3.284 1.00 89.25 142 ILE A N 1
ATOM 1156 C CA . ILE A 1 142 ? 5.395 -3.355 -3.113 1.00 89.25 142 ILE A CA 1
ATOM 1157 C C . ILE A 1 142 ? 5.307 -3.801 -1.651 1.00 89.25 142 ILE A C 1
ATOM 1159 O O . ILE A 1 142 ? 4.209 -3.873 -1.095 1.00 89.25 142 ILE A O 1
ATOM 1163 N N . LEU A 1 143 ? 6.446 -4.079 -1.009 1.00 86.25 143 LEU A N 1
ATOM 1164 C CA . LEU A 1 143 ? 6.485 -4.507 0.392 1.00 86.25 143 LEU A CA 1
ATOM 1165 C C . LEU A 1 143 ? 5.840 -3.474 1.321 1.00 86.25 143 LEU A C 1
ATOM 1167 O O . LEU A 1 143 ? 4.992 -3.827 2.146 1.00 86.25 143 LEU A O 1
ATOM 1171 N N . LEU A 1 144 ? 6.208 -2.201 1.167 1.00 86.56 144 LEU A N 1
ATOM 1172 C CA . LEU A 1 144 ? 5.639 -1.111 1.956 1.00 86.56 144 LEU A CA 1
ATOM 1173 C C . LEU A 1 144 ? 4.149 -0.913 1.678 1.00 86.56 144 LEU A C 1
ATOM 1175 O O . LEU A 1 144 ? 3.389 -0.678 2.616 1.00 86.56 144 LEU A O 1
ATOM 1179 N N . SER A 1 145 ? 3.712 -1.068 0.429 1.00 87.00 145 SER A N 1
ATOM 1180 C CA . SER A 1 145 ? 2.297 -0.945 0.055 1.00 87.00 145 SER A CA 1
ATOM 1181 C C . SER A 1 145 ? 1.448 -2.060 0.675 1.00 87.00 145 SER A C 1
ATOM 1183 O O . SER A 1 145 ? 0.386 -1.800 1.239 1.00 87.00 145 SER A O 1
ATOM 1185 N N . ILE A 1 146 ? 1.947 -3.302 0.676 1.00 82.62 146 ILE A N 1
ATOM 1186 C CA . ILE A 1 146 ? 1.298 -4.431 1.364 1.00 82.62 146 ILE A CA 1
ATOM 1187 C C . ILE A 1 146 ? 1.241 -4.183 2.877 1.00 82.62 146 ILE A C 1
ATOM 1189 O O . ILE A 1 146 ? 0.236 -4.498 3.519 1.00 82.62 146 ILE A O 1
ATOM 1193 N N . LEU A 1 147 ? 2.313 -3.642 3.462 1.00 79.12 147 LEU A N 1
ATOM 1194 C CA . LEU A 1 147 ? 2.370 -3.340 4.890 1.00 79.12 147 LEU A CA 1
ATOM 1195 C C . LEU A 1 147 ? 1.389 -2.225 5.271 1.00 79.12 147 LEU A C 1
ATOM 1197 O O . LEU A 1 147 ? 0.682 -2.358 6.268 1.00 79.12 147 LEU A O 1
ATOM 1201 N N . SER A 1 148 ? 1.301 -1.175 4.451 1.00 78.50 148 SER A N 1
ATOM 1202 C CA . SER A 1 148 ? 0.332 -0.087 4.600 1.00 78.50 148 SER A CA 1
ATOM 1203 C C . SER A 1 148 ? -1.096 -0.635 4.596 1.00 78.50 148 SER A C 1
ATOM 1205 O O . SER A 1 148 ? -1.837 -0.416 5.556 1.00 78.50 148 SER A O 1
ATOM 1207 N N . LEU A 1 149 ? -1.439 -1.476 3.616 1.00 73.25 149 LEU A N 1
ATOM 1208 C CA . LEU A 1 149 ? -2.755 -2.108 3.533 1.00 73.25 149 LEU A CA 1
ATOM 1209 C C . LEU A 1 149 ? -3.068 -2.967 4.771 1.00 73.25 149 LEU A C 1
ATOM 1211 O O . LEU A 1 149 ? -4.148 -2.873 5.346 1.00 73.25 149 LEU A O 1
ATOM 1215 N N . LYS A 1 150 ? -2.106 -3.772 5.242 1.00 66.56 150 LYS A N 1
ATOM 1216 C CA . LYS A 1 150 ? -2.275 -4.598 6.452 1.00 66.56 150 LYS A CA 1
ATOM 1217 C C . LYS A 1 150 ? -2.437 -3.768 7.724 1.00 66.56 150 LYS A C 1
ATOM 1219 O O . LYS A 1 150 ? -3.233 -4.150 8.582 1.00 66.56 150 LYS A O 1
ATOM 1224 N N . SER A 1 151 ? -1.719 -2.649 7.837 1.00 63.66 151 SER A N 1
ATOM 1225 C CA . SER A 1 151 ? -1.808 -1.746 8.991 1.00 63.66 151 SER A CA 1
ATOM 1226 C C . SER A 1 151 ? -3.187 -1.091 9.113 1.00 63.66 151 SER A C 1
ATOM 1228 O O . SER A 1 151 ? -3.689 -0.928 10.220 1.00 63.66 151 SER A O 1
ATOM 1230 N N . LEU A 1 152 ? -3.849 -0.821 7.983 1.00 58.00 152 LEU A N 1
ATOM 1231 C CA . LEU A 1 152 ? -5.216 -0.294 7.943 1.00 58.00 152 LEU A CA 1
ATOM 1232 C C . LEU A 1 152 ? -6.268 -1.338 8.347 1.00 58.00 152 LEU A C 1
ATOM 1234 O O . LEU A 1 152 ? -7.350 -0.984 8.808 1.00 58.00 152 LEU A O 1
ATOM 1238 N N . ILE A 1 153 ? -5.955 -2.626 8.188 1.00 51.34 153 ILE A N 1
ATOM 1239 C CA . ILE A 1 153 ? -6.896 -3.735 8.411 1.00 51.34 153 ILE A CA 1
ATOM 1240 C C . ILE A 1 153 ? -6.769 -4.316 9.837 1.00 51.34 153 ILE A C 1
ATOM 1242 O O . ILE A 1 153 ? -7.559 -5.170 10.230 1.00 51.34 153 ILE A O 1
ATOM 1246 N N . GLY A 1 154 ? -5.832 -3.821 10.656 1.00 42.66 154 GLY A N 1
ATOM 1247 C CA . GLY A 1 154 ? -5.686 -4.240 12.056 1.00 42.66 154 GLY A CA 1
ATOM 1248 C C . GLY A 1 154 ? -5.098 -5.643 12.225 1.00 42.66 154 GLY A C 1
ATOM 1249 O O . GLY A 1 154 ? -5.404 -6.332 13.194 1.00 42.66 154 GLY A O 1
ATOM 1250 N N . PHE A 1 155 ? -4.273 -6.096 11.275 1.00 39.22 155 PHE A N 1
ATOM 1251 C CA . PHE A 1 155 ? -3.520 -7.339 11.435 1.00 39.22 155 PHE A CA 1
ATOM 1252 C C . PHE A 1 155 ? -2.251 -7.097 12.262 1.00 39.22 155 PHE A C 1
ATOM 1254 O O . PHE A 1 155 ? -1.283 -6.519 11.766 1.00 39.22 155 PHE A O 1
ATOM 1261 N N . ASP A 1 156 ? -2.242 -7.605 13.495 1.00 36.81 156 ASP A N 1
ATOM 1262 C CA . ASP A 1 156 ? -1.084 -7.582 14.390 1.00 36.81 156 ASP A CA 1
ATOM 1263 C C . ASP A 1 156 ? 0.066 -8.433 13.826 1.00 36.81 156 ASP A C 1
ATOM 1265 O O . ASP A 1 156 ? 0.057 -9.667 13.871 1.00 36.81 156 ASP A O 1
ATOM 1269 N N . PHE A 1 157 ? 1.098 -7.772 13.306 1.00 42.22 157 PHE A N 1
ATOM 1270 C CA . PHE A 1 157 ? 2.408 -8.379 13.094 1.00 42.22 157 PHE A CA 1
ATOM 1271 C C . PHE A 1 157 ? 3.394 -7.754 14.079 1.00 42.22 157 PHE A C 1
ATOM 1273 O O . PHE A 1 157 ? 3.590 -6.543 14.069 1.00 42.22 157 PHE A O 1
ATOM 1280 N N . LYS A 1 158 ? 4.102 -8.596 14.845 1.00 39.66 158 LYS A N 1
ATOM 1281 C CA . LYS A 1 158 ? 5.150 -8.206 15.816 1.00 39.66 158 LYS A CA 1
ATOM 1282 C C . LYS A 1 158 ? 6.251 -7.285 15.255 1.00 39.66 158 LYS A C 1
ATOM 1284 O O . LYS A 1 158 ? 6.980 -6.669 16.021 1.00 39.66 158 LYS A O 1
ATOM 1289 N N . LEU A 1 159 ? 6.398 -7.201 13.928 1.00 41.47 159 LEU A N 1
ATOM 1290 C CA . LEU A 1 159 ? 7.337 -6.288 13.265 1.00 41.47 159 LEU A CA 1
ATOM 1291 C C . LEU A 1 159 ? 6.835 -4.832 13.212 1.00 41.47 159 LEU A C 1
ATOM 1293 O O . LEU A 1 159 ? 7.659 -3.924 13.151 1.00 41.47 159 LEU A O 1
ATOM 1297 N N . LEU A 1 160 ? 5.518 -4.588 13.268 1.00 43.84 160 LEU A N 1
ATOM 1298 C CA . LEU A 1 160 ? 4.966 -3.229 13.324 1.00 43.84 160 LEU A CA 1
ATOM 1299 C C . LEU A 1 160 ? 5.134 -2.592 14.706 1.00 43.84 160 LEU A C 1
ATOM 1301 O O . LEU A 1 160 ? 5.344 -1.384 14.772 1.00 43.84 160 LEU A O 1
ATOM 1305 N N . ASP A 1 161 ? 5.128 -3.379 15.786 1.00 46.62 161 ASP A N 1
ATOM 1306 C CA . ASP A 1 161 ? 5.261 -2.860 17.155 1.00 46.62 161 ASP A CA 1
ATOM 1307 C C . ASP A 1 161 ? 6.586 -2.105 17.359 1.00 46.62 161 ASP A C 1
ATOM 1309 O O . ASP A 1 161 ? 6.622 -1.055 17.998 1.00 46.62 161 ASP A O 1
ATOM 1313 N N . SER A 1 162 ? 7.680 -2.570 16.742 1.00 46.78 162 SER A N 1
ATOM 1314 C CA . SER A 1 162 ? 8.987 -1.903 16.841 1.00 46.78 162 SER A CA 1
ATOM 1315 C C . SER A 1 162 ? 9.065 -0.581 16.068 1.00 46.78 162 SER A C 1
ATOM 1317 O O . SER A 1 162 ? 9.850 0.286 16.441 1.00 46.78 162 SER A O 1
ATOM 1319 N N . ILE A 1 163 ? 8.293 -0.426 14.989 1.00 48.88 163 ILE A N 1
ATOM 1320 C CA . ILE A 1 163 ? 8.327 0.760 14.114 1.00 48.88 163 ILE A CA 1
ATOM 1321 C C . ILE A 1 163 ? 7.279 1.795 14.568 1.00 48.88 163 ILE A C 1
ATOM 1323 O O . ILE A 1 163 ? 7.499 2.999 14.475 1.00 48.88 163 ILE A O 1
ATOM 1327 N N . CYS A 1 164 ? 6.154 1.333 15.119 1.00 47.34 164 CYS A N 1
ATOM 1328 C CA . CYS A 1 164 ? 5.010 2.145 15.547 1.00 47.34 164 CYS A CA 1
ATOM 1329 C C . CYS A 1 164 ? 5.180 2.724 16.976 1.00 47.34 164 CYS A C 1
ATOM 1331 O O . CYS A 1 164 ? 4.521 3.708 17.319 1.00 47.34 164 CYS A O 1
ATOM 1333 N N . ASN A 1 165 ? 6.109 2.192 17.788 1.00 44.19 165 ASN A N 1
ATOM 1334 C CA . ASN A 1 165 ? 6.383 2.658 19.159 1.00 44.19 165 ASN A CA 1
ATOM 1335 C C . ASN A 1 165 ? 7.084 4.024 19.260 1.00 44.19 165 ASN A C 1
ATOM 1337 O O . ASN A 1 165 ? 7.119 4.600 20.346 1.00 44.19 165 ASN A O 1
ATOM 1341 N N . LEU A 1 166 ? 7.631 4.562 18.165 1.00 45.28 166 LEU A N 1
ATOM 1342 C CA . LEU A 1 166 ? 8.419 5.798 18.220 1.00 45.28 166 LEU A CA 1
ATOM 1343 C C . LEU A 1 166 ? 7.626 7.084 18.009 1.00 45.28 166 LEU A C 1
ATOM 1345 O O . LEU A 1 166 ? 8.190 8.129 18.289 1.00 45.28 166 LEU A O 1
ATOM 1349 N N . ASN A 1 167 ? 6.359 7.034 17.575 1.00 39.88 167 ASN A N 1
ATOM 1350 C CA . ASN A 1 167 ? 5.398 8.139 17.701 1.00 39.88 167 ASN A CA 1
ATOM 1351 C C . ASN A 1 167 ? 3.991 7.703 17.239 1.00 39.88 167 ASN A C 1
ATOM 1353 O O . ASN A 1 167 ? 3.708 7.614 16.049 1.00 39.88 167 ASN A O 1
ATOM 1357 N N . SER A 1 168 ? 3.077 7.522 18.197 1.00 43.97 168 SER A N 1
ATOM 1358 C CA . SER A 1 168 ? 1.628 7.757 18.042 1.00 43.97 168 SER A CA 1
ATOM 1359 C C . SER A 1 168 ? 0.863 7.008 16.936 1.00 43.97 168 SER A C 1
ATOM 1361 O O . SER A 1 168 ? -0.108 7.548 16.409 1.00 43.97 168 SER A O 1
ATOM 1363 N N . CYS A 1 169 ? 1.219 5.770 16.601 1.00 44.09 169 CYS A N 1
ATOM 1364 C CA . CYS A 1 169 ? 0.492 5.004 15.577 1.00 44.09 169 CYS A CA 1
ATOM 1365 C C . CYS A 1 169 ? -0.598 4.056 16.161 1.00 44.09 169 CYS A C 1
ATOM 1367 O O . CYS A 1 169 ? -1.420 3.509 15.432 1.00 44.09 169 CYS A O 1
ATOM 1369 N N . SER A 1 170 ? -0.747 4.000 17.494 1.00 40.03 170 SER A N 1
ATOM 1370 C CA . SER A 1 170 ? -1.775 3.206 18.202 1.00 40.03 170 SER A CA 1
ATOM 1371 C C . SER A 1 170 ? -3.107 3.928 18.487 1.00 40.03 170 SER A C 1
ATOM 1373 O O . SER A 1 170 ? -4.042 3.318 19.002 1.00 40.03 170 SER A O 1
ATOM 1375 N N . THR A 1 171 ? -3.257 5.212 18.137 1.00 33.09 171 THR A N 1
ATOM 1376 C CA . THR A 1 171 ? -4.477 5.996 18.456 1.00 33.09 171 THR A CA 1
ATOM 1377 C C . THR A 1 171 ? -5.533 6.030 17.346 1.00 33.09 171 THR A C 1
ATOM 1379 O O . THR A 1 171 ? -6.481 6.810 17.427 1.00 33.09 171 THR A O 1
ATOM 1382 N N . LEU A 1 172 ? -5.410 5.196 16.310 1.00 31.22 172 LEU A N 1
ATOM 1383 C CA . LEU A 1 172 ? -6.383 5.124 15.206 1.00 31.22 172 LEU A CA 1
ATOM 1384 C C . LEU A 1 172 ? -7.086 3.768 15.058 1.00 31.22 172 LEU A C 1
ATOM 1386 O O . LEU A 1 172 ? -7.881 3.604 14.141 1.00 31.22 172 LEU A O 1
ATOM 1390 N N . LEU A 1 173 ? -6.882 2.824 15.982 1.00 32.25 173 LEU A N 1
ATOM 1391 C CA . LEU A 1 173 ? -7.522 1.501 15.924 1.00 32.25 173 LEU A CA 1
ATOM 1392 C C . LEU A 1 173 ? -8.869 1.386 16.662 1.00 32.25 173 LEU A C 1
ATOM 1394 O O . LEU A 1 173 ? -9.429 0.299 16.755 1.00 32.25 173 LEU A O 1
ATOM 1398 N N . SER A 1 174 ? -9.447 2.491 17.142 1.00 30.81 174 SER A N 1
ATOM 1399 C CA . SER A 1 174 ? -10.802 2.486 17.729 1.00 30.81 174 SER A CA 1
ATOM 1400 C C . SER A 1 174 ? -11.726 3.604 17.242 1.00 30.81 174 SER A C 1
ATOM 1402 O O . SER A 1 174 ? -12.920 3.597 17.549 1.00 30.81 174 SER A O 1
ATOM 1404 N N . SER A 1 175 ? -11.243 4.539 16.420 1.00 27.92 175 SER A N 1
ATOM 1405 C CA . SER A 1 175 ? -12.100 5.557 15.817 1.00 27.92 175 SER A CA 1
ATOM 1406 C C . SER A 1 175 ? -12.674 5.052 14.500 1.00 27.92 175 SER A C 1
ATOM 1408 O O . SER A 1 175 ? -12.131 5.260 13.419 1.00 27.92 175 SER A O 1
ATOM 1410 N N . LYS A 1 176 ? -13.819 4.395 14.638 1.00 38.66 176 LYS A N 1
ATOM 1411 C CA . LYS A 1 176 ? -14.917 4.269 13.679 1.00 38.66 176 LYS A CA 1
ATOM 1412 C C . LYS A 1 176 ? -15.062 5.539 12.816 1.00 38.66 176 LYS A C 1
ATOM 1414 O O . LYS A 1 176 ? -15.819 6.427 13.194 1.00 38.66 176 LYS A O 1
ATOM 1419 N N . LYS A 1 177 ? -14.309 5.663 11.710 1.00 34.50 177 LYS A N 1
ATOM 1420 C CA . LYS A 1 177 ? -14.499 6.719 10.690 1.00 34.50 177 LYS A CA 1
ATOM 1421 C C . LYS A 1 177 ? -13.683 6.581 9.392 1.00 34.50 177 LYS A C 1
ATOM 1423 O O . LYS A 1 177 ? -13.400 7.592 8.766 1.00 34.50 177 LYS A O 1
ATOM 1428 N N . TRP A 1 178 ? -13.352 5.371 8.934 1.00 33.66 178 TRP A N 1
ATOM 1429 C CA . TRP A 1 178 ? -12.809 5.211 7.574 1.00 33.66 178 TRP A CA 1
ATOM 1430 C C . TRP A 1 178 ? -13.593 4.195 6.761 1.00 33.66 178 TRP A C 1
ATOM 1432 O O . TRP A 1 178 ? -13.201 3.049 6.581 1.00 33.66 178 TRP A O 1
ATOM 1442 N N . LYS A 1 179 ? -14.778 4.625 6.346 1.00 37.09 179 LYS A N 1
ATOM 1443 C CA . LYS A 1 179 ? -15.507 4.143 5.174 1.00 37.09 179 LYS A CA 1
ATOM 1444 C C . LYS A 1 179 ? -16.597 5.174 4.944 1.00 37.09 179 LYS A C 1
ATOM 1446 O O . LYS A 1 179 ? -17.350 5.452 5.869 1.00 37.09 179 LYS A O 1
ATOM 1451 N N . ILE A 1 180 ? -16.656 5.716 3.731 1.00 34.59 180 ILE A N 1
ATOM 1452 C CA . ILE A 1 180 ? -17.496 6.843 3.280 1.00 34.59 180 ILE A CA 1
ATOM 1453 C C . ILE A 1 180 ? -16.731 8.173 3.275 1.00 34.59 180 ILE A C 1
ATOM 1455 O O . ILE A 1 180 ? -17.106 9.160 3.893 1.00 34.59 180 ILE A O 1
ATOM 1459 N N . GLN A 1 181 ? -15.706 8.230 2.431 1.00 32.78 181 GLN A N 1
ATOM 1460 C CA . GLN A 1 181 ? -15.781 9.178 1.326 1.00 32.78 181 GLN A CA 1
ATOM 1461 C C . GLN A 1 181 ? -15.227 8.487 0.079 1.00 32.78 181 GLN A C 1
ATOM 1463 O O . GLN A 1 181 ? -14.199 7.828 0.142 1.00 32.78 181 GLN A O 1
ATOM 1468 N N . LYS A 1 182 ? -15.972 8.553 -1.029 1.00 36.59 182 LYS A N 1
ATOM 1469 C CA . LYS A 1 182 ? -15.663 7.954 -2.339 1.00 36.59 182 LYS A CA 1
ATOM 1470 C C . LYS A 1 182 ? -14.449 8.625 -3.008 1.00 36.59 182 LYS A C 1
ATOM 1472 O O . LYS A 1 182 ? -14.560 9.144 -4.112 1.00 36.59 182 LYS A O 1
ATOM 1477 N N . PHE A 1 183 ? -13.309 8.647 -2.338 1.00 39.16 183 PHE A N 1
ATOM 1478 C CA . PHE A 1 183 ? -12.024 8.960 -2.932 1.00 39.16 183 PHE A CA 1
ATOM 1479 C C . PHE A 1 183 ? -11.132 7.775 -2.620 1.00 39.16 183 PHE A C 1
ATOM 1481 O O . PHE A 1 183 ? -10.959 7.418 -1.464 1.00 39.16 183 PHE A O 1
ATOM 1488 N N . ILE A 1 184 ? -10.697 7.121 -3.687 1.00 52.44 184 ILE A N 1
ATOM 1489 C CA . ILE A 1 184 ? -9.735 6.027 -3.709 1.00 52.44 184 ILE A CA 1
ATOM 1490 C C . ILE A 1 184 ? -8.734 6.129 -2.542 1.00 52.44 184 ILE A C 1
ATOM 1492 O O . ILE A 1 184 ? -8.049 7.144 -2.411 1.00 52.44 184 ILE A O 1
ATOM 1496 N N . ASP A 1 185 ? -8.652 5.083 -1.715 1.00 65.75 185 ASP A N 1
ATOM 1497 C CA . ASP A 1 185 ? -7.692 5.031 -0.613 1.00 65.75 185 ASP A CA 1
ATOM 1498 C C . ASP A 1 185 ? -6.265 5.112 -1.184 1.00 65.75 185 ASP A C 1
ATOM 1500 O O . ASP A 1 185 ? -5.887 4.356 -2.083 1.00 65.75 185 ASP A O 1
ATOM 1504 N N . PHE A 1 186 ? -5.448 6.047 -0.684 1.00 71.75 186 PHE A N 1
ATOM 1505 C CA . PHE A 1 186 ? -4.083 6.263 -1.188 1.00 71.75 186 PHE A CA 1
ATOM 1506 C C . PHE A 1 186 ? -3.200 5.005 -1.059 1.00 71.75 186 PHE A C 1
ATOM 1508 O O . PHE A 1 186 ? -2.300 4.791 -1.874 1.00 71.75 186 PHE A O 1
ATOM 1515 N N . SER A 1 187 ? -3.491 4.139 -0.080 1.00 69.25 187 SER A N 1
ATOM 1516 C CA . SER A 1 187 ? -2.882 2.809 0.056 1.00 69.25 187 SER A CA 1
ATOM 1517 C C . SER A 1 187 ? -3.189 1.901 -1.136 1.00 69.25 187 SER A C 1
ATOM 1519 O O . SER A 1 187 ? -2.285 1.246 -1.659 1.00 69.25 187 SER A O 1
ATOM 1521 N N . ASP A 1 188 ? -4.433 1.904 -1.613 1.00 73.88 188 ASP A N 1
ATOM 1522 C CA . ASP A 1 188 ? -4.877 1.075 -2.735 1.00 73.88 188 ASP A CA 1
ATOM 1523 C C . ASP A 1 188 ? -4.271 1.576 -4.052 1.00 73.88 188 ASP A C 1
ATOM 1525 O O . ASP A 1 188 ? -3.904 0.781 -4.915 1.00 73.88 188 ASP A O 1
ATOM 1529 N N . LEU A 1 189 ? -4.061 2.891 -4.185 1.00 85.12 189 LEU A N 1
ATOM 1530 C CA . LEU A 1 189 ? -3.304 3.443 -5.314 1.00 85.12 189 LEU A CA 1
ATOM 1531 C C . LEU A 1 189 ? -1.857 2.979 -5.310 1.00 85.12 189 LEU A C 1
ATOM 1533 O O . LEU A 1 189 ? -1.358 2.570 -6.355 1.00 85.12 189 LEU A O 1
ATOM 1537 N N . SER A 1 190 ? -1.186 3.026 -4.156 1.00 87.56 190 SER A N 1
ATOM 1538 C CA . SER A 1 190 ? 0.226 2.645 -4.081 1.00 87.56 190 SER A CA 1
ATOM 1539 C C . SER A 1 190 ? 0.455 1.186 -4.478 1.00 87.56 190 SER A C 1
ATOM 1541 O O . SER A 1 190 ? 1.337 0.905 -5.287 1.00 87.56 190 SER A O 1
ATOM 1543 N N . ILE A 1 191 ? -0.383 0.253 -4.009 1.00 86.62 191 ILE A N 1
ATOM 1544 C CA . ILE A 1 191 ? -0.214 -1.162 -4.355 1.00 86.62 191 ILE A CA 1
ATOM 1545 C C . ILE A 1 191 ? -0.469 -1.415 -5.845 1.00 86.62 191 ILE A C 1
ATOM 1547 O O . ILE A 1 191 ? 0.300 -2.135 -6.479 1.00 86.62 191 ILE A O 1
ATOM 1551 N N . VAL A 1 192 ? -1.493 -0.782 -6.426 1.00 90.12 192 VAL A N 1
ATOM 1552 C CA . VAL A 1 192 ? -1.777 -0.879 -7.865 1.00 90.12 192 VAL A CA 1
ATOM 1553 C C . VAL A 1 192 ? -0.624 -0.291 -8.676 1.00 90.12 192 VAL A C 1
ATOM 1555 O O . VAL A 1 192 ? -0.197 -0.903 -9.653 1.00 90.12 192 VAL A O 1
ATOM 1558 N N . PHE A 1 193 ? -0.075 0.843 -8.243 1.00 92.88 193 PHE A N 1
ATOM 1559 C CA . PHE A 1 193 ? 1.055 1.500 -8.887 1.00 92.88 193 PHE A CA 1
ATOM 1560 C C . PHE A 1 193 ? 2.288 0.588 -8.943 1.00 92.88 193 PHE A C 1
ATOM 1562 O O . PHE A 1 193 ? 2.747 0.260 -10.037 1.00 92.88 193 PHE A O 1
ATOM 1569 N N . PHE A 1 194 ? 2.771 0.081 -7.806 1.00 92.81 194 PHE A N 1
ATOM 1570 C CA . PHE A 1 194 ? 3.975 -0.757 -7.797 1.00 92.81 194 PHE A CA 1
ATOM 1571 C C . PHE A 1 194 ? 3.770 -2.129 -8.460 1.00 92.81 194 PHE A C 1
ATOM 1573 O O . PHE A 1 194 ? 4.682 -2.651 -9.102 1.00 92.81 194 PHE A O 1
ATOM 1580 N N . ILE A 1 195 ? 2.570 -2.716 -8.380 1.00 90.69 195 ILE A N 1
ATOM 1581 C CA . ILE A 1 195 ? 2.252 -3.944 -9.129 1.00 90.69 195 ILE A CA 1
ATOM 1582 C C . ILE A 1 195 ? 2.240 -3.670 -10.639 1.00 90.69 195 ILE A C 1
ATOM 1584 O O . ILE A 1 195 ? 2.732 -4.494 -11.416 1.00 90.69 195 ILE A O 1
ATOM 1588 N N . SER A 1 196 ? 1.716 -2.521 -11.077 1.00 91.69 196 SER A N 1
ATOM 1589 C CA . SER A 1 196 ? 1.735 -2.133 -12.492 1.00 91.69 196 SER A CA 1
ATOM 1590 C C . SER A 1 196 ? 3.165 -1.945 -13.009 1.00 91.69 196 SER A C 1
ATOM 1592 O O . SER A 1 196 ? 3.492 -2.446 -14.082 1.00 91.69 196 SER A O 1
ATOM 1594 N N . GLN A 1 197 ? 4.053 -1.347 -12.208 1.00 93.38 197 GLN A N 1
ATOM 1595 C CA . GLN A 1 197 ? 5.476 -1.238 -12.532 1.00 93.38 197 GLN A CA 1
ATOM 1596 C C . GLN A 1 197 ? 6.126 -2.619 -12.645 1.00 93.38 197 GLN A C 1
ATOM 1598 O O . GLN A 1 197 ? 6.777 -2.914 -13.642 1.00 93.38 197 GLN A O 1
ATOM 1603 N N . PHE A 1 198 ? 5.917 -3.494 -11.658 1.00 90.88 198 PHE A N 1
ATOM 1604 C CA . PHE A 1 198 ? 6.514 -4.830 -11.649 1.00 90.88 198 PHE A CA 1
ATOM 1605 C C . PHE A 1 198 ? 6.036 -5.703 -12.814 1.00 90.88 198 PHE A C 1
ATOM 1607 O O . PHE A 1 198 ? 6.838 -6.355 -13.481 1.00 90.88 198 PHE A O 1
ATOM 1614 N N . SER A 1 199 ? 4.734 -5.684 -13.105 1.00 89.25 199 SER A N 1
ATOM 1615 C CA . SER A 1 199 ? 4.179 -6.389 -14.265 1.00 89.25 199 SER A CA 1
ATOM 1616 C C . SER A 1 199 ? 4.682 -5.805 -15.589 1.00 89.25 199 SER A C 1
ATOM 1618 O O . SER A 1 199 ? 5.053 -6.569 -16.479 1.00 89.25 199 SER A O 1
ATOM 1620 N N . GLY A 1 200 ? 4.783 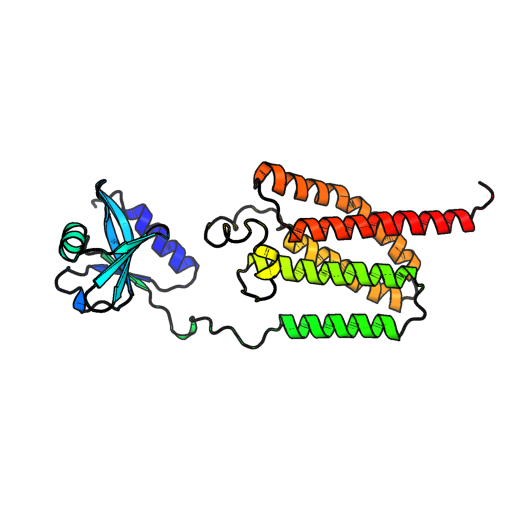-4.478 -15.700 1.00 90.50 200 GLY A N 1
ATOM 1621 C CA . GLY A 1 200 ? 5.380 -3.802 -16.849 1.00 90.50 200 GLY A CA 1
ATOM 1622 C C . GLY A 1 200 ? 6.833 -4.217 -17.081 1.00 90.50 200 GLY A C 1
ATOM 1623 O O . GLY A 1 200 ? 7.183 -4.590 -18.198 1.00 90.50 200 GLY A O 1
ATOM 1624 N N . ILE A 1 201 ? 7.652 -4.263 -16.024 1.00 88.56 201 ILE A N 1
ATOM 1625 C CA . ILE A 1 201 ? 9.040 -4.744 -16.097 1.00 88.56 201 ILE A CA 1
ATOM 1626 C C . ILE A 1 201 ? 9.082 -6.151 -16.690 1.00 88.56 201 ILE A C 1
ATOM 1628 O O . ILE A 1 201 ? 9.834 -6.381 -17.631 1.00 88.56 201 ILE A O 1
ATOM 1632 N N . ILE A 1 202 ? 8.256 -7.078 -16.195 1.00 87.12 202 ILE A N 1
ATOM 1633 C CA . ILE A 1 202 ? 8.217 -8.457 -16.700 1.00 87.12 202 ILE A CA 1
ATOM 1634 C C . ILE A 1 202 ? 7.868 -8.480 -18.194 1.00 87.12 202 ILE A C 1
ATOM 1636 O O . ILE A 1 202 ? 8.595 -9.081 -18.983 1.00 87.12 202 ILE A O 1
ATOM 1640 N N . VAL A 1 203 ? 6.787 -7.806 -18.597 1.00 90.00 203 VAL A N 1
ATOM 1641 C CA . VAL A 1 203 ? 6.311 -7.802 -19.992 1.00 90.00 203 VAL A CA 1
ATOM 1642 C C . VAL A 1 203 ? 7.365 -7.227 -20.941 1.00 90.00 203 VAL A C 1
ATOM 1644 O O . VAL A 1 203 ? 7.681 -7.838 -21.962 1.00 90.00 203 VAL A O 1
ATOM 1647 N N . PHE A 1 204 ? 7.947 -6.076 -20.604 1.00 89.25 204 PHE A N 1
ATOM 1648 C CA . PHE A 1 204 ? 8.923 -5.408 -21.466 1.00 89.25 204 PHE A CA 1
ATOM 1649 C C . PHE A 1 204 ? 10.298 -6.078 -21.452 1.00 89.25 204 PHE A C 1
ATOM 1651 O O . PHE A 1 204 ? 11.022 -5.989 -22.446 1.00 89.25 204 PHE A O 1
ATOM 1658 N N . LEU A 1 205 ? 10.650 -6.785 -20.377 1.00 85.06 205 LEU A N 1
ATOM 1659 C CA . LEU A 1 205 ? 11.854 -7.608 -20.322 1.00 85.06 205 LEU A CA 1
ATOM 1660 C C . LEU A 1 205 ? 11.729 -8.824 -21.249 1.00 85.06 205 LEU A C 1
ATOM 1662 O O . LEU A 1 205 ? 12.644 -9.071 -22.031 1.00 85.06 205 LEU A O 1
ATOM 1666 N N . PHE A 1 206 ? 10.581 -9.513 -21.262 1.00 85.94 206 PHE A N 1
ATOM 1667 C CA . PHE A 1 206 ? 10.318 -10.591 -22.229 1.00 85.94 206 PHE A CA 1
ATOM 1668 C C . PHE A 1 206 ? 10.280 -10.096 -23.681 1.00 85.94 206 PHE A C 1
ATOM 1670 O O . PHE A 1 206 ? 10.723 -10.803 -24.582 1.00 85.94 206 PHE A O 1
ATOM 1677 N N . ALA A 1 207 ? 9.794 -8.875 -23.913 1.00 88.12 207 ALA A N 1
ATOM 1678 C CA . ALA A 1 207 ? 9.791 -8.243 -25.232 1.00 88.12 207 ALA A CA 1
ATOM 1679 C C . ALA A 1 207 ? 11.150 -7.635 -25.639 1.00 88.12 207 ALA A C 1
ATOM 1681 O O . ALA A 1 207 ? 11.253 -7.065 -26.725 1.00 88.12 207 ALA A O 1
AT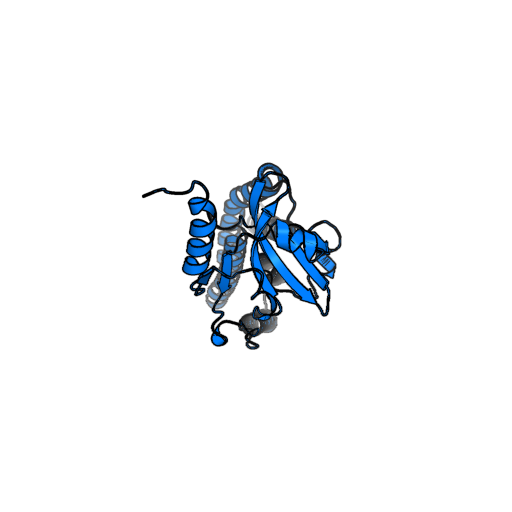OM 1682 N N . ASN A 1 208 ? 12.175 -7.717 -24.780 1.00 85.31 208 ASN A N 1
ATOM 1683 C CA . ASN A 1 208 ? 13.494 -7.103 -24.964 1.00 85.31 208 ASN A CA 1
ATOM 1684 C C . ASN A 1 208 ? 13.448 -5.585 -25.274 1.00 85.31 208 ASN A C 1
ATOM 1686 O O . ASN A 1 208 ? 14.268 -5.055 -26.020 1.00 85.31 208 ASN A O 1
ATOM 1690 N N . LYS A 1 209 ? 12.469 -4.878 -24.695 1.00 87.81 209 LYS A N 1
ATOM 1691 C CA . LYS A 1 209 ? 12.171 -3.445 -24.899 1.00 87.81 209 LYS A CA 1
ATOM 1692 C C . LYS A 1 209 ? 12.270 -2.643 -23.595 1.00 87.81 209 LYS A C 1
ATOM 1694 O O . LYS A 1 209 ? 11.550 -1.672 -23.382 1.00 87.81 209 LYS A O 1
ATOM 1699 N N . ILE A 1 210 ? 13.171 -3.041 -22.696 1.00 85.31 210 ILE A N 1
ATOM 1700 C CA . ILE A 1 210 ? 13.273 -2.457 -21.348 1.00 85.31 210 ILE A CA 1
ATOM 1701 C C . ILE A 1 210 ? 13.597 -0.950 -21.356 1.00 85.31 210 ILE A C 1
ATOM 1703 O O . ILE A 1 210 ? 13.137 -0.218 -20.486 1.00 85.31 210 ILE A O 1
ATOM 1707 N N . ASN A 1 211 ? 14.319 -0.460 -22.368 1.00 85.06 211 ASN A N 1
ATOM 1708 C CA . ASN A 1 211 ? 14.624 0.968 -22.498 1.00 85.06 211 ASN A CA 1
ATOM 1709 C C . ASN A 1 211 ? 13.367 1.801 -22.805 1.00 85.06 211 ASN A C 1
ATOM 1711 O O . ASN A 1 211 ? 13.197 2.878 -22.238 1.00 85.06 211 ASN A O 1
ATOM 1715 N N . GLU A 1 212 ? 12.463 1.288 -23.650 1.00 88.94 212 GLU A N 1
ATOM 1716 C CA . GLU A 1 212 ? 11.171 1.933 -23.933 1.00 88.94 212 GLU A CA 1
ATOM 1717 C C . GLU A 1 212 ? 10.308 1.976 -22.662 1.00 88.94 212 GLU A C 1
ATOM 1719 O O . GLU A 1 212 ? 9.706 3.003 -22.349 1.00 88.94 212 GLU A O 1
ATOM 1724 N N . PHE A 1 213 ? 10.316 0.892 -21.876 1.00 90.25 213 PHE A N 1
ATOM 1725 C CA . PHE A 1 213 ? 9.643 0.852 -20.578 1.00 90.25 213 PHE A CA 1
ATOM 1726 C C . PHE A 1 213 ? 10.143 1.952 -19.634 1.00 90.25 213 PHE A C 1
ATOM 1728 O O . PHE A 1 213 ? 9.325 2.660 -19.055 1.00 90.25 213 PHE A O 1
ATOM 1735 N N . MET A 1 214 ? 11.460 2.156 -19.516 1.00 88.69 214 MET A N 1
ATOM 1736 C CA . MET A 1 214 ? 12.017 3.199 -18.642 1.00 88.69 214 MET A CA 1
ATOM 1737 C C . MET A 1 214 ? 11.579 4.614 -19.052 1.00 88.69 214 MET A C 1
ATOM 1739 O O . MET A 1 214 ? 11.300 5.449 -18.189 1.00 88.69 214 MET A O 1
ATOM 1743 N N . GLN A 1 215 ? 11.452 4.888 -20.355 1.00 89.00 215 GLN A N 1
ATOM 1744 C CA . GLN A 1 215 ? 10.950 6.175 -20.850 1.00 89.00 215 GLN A CA 1
ATOM 1745 C C . GLN A 1 215 ? 9.470 6.386 -20.507 1.00 89.00 215 GLN A C 1
ATOM 1747 O O . GLN A 1 215 ? 9.098 7.443 -19.994 1.00 89.00 215 GLN A O 1
ATOM 1752 N N . ILE A 1 216 ? 8.633 5.368 -20.730 1.00 91.56 216 ILE A N 1
ATOM 1753 C CA . ILE A 1 216 ? 7.211 5.402 -20.355 1.00 91.56 216 ILE A CA 1
ATOM 1754 C C . ILE A 1 216 ? 7.079 5.590 -18.839 1.00 91.56 216 ILE A C 1
ATOM 1756 O O . ILE A 1 216 ? 6.302 6.424 -18.371 1.00 91.56 216 ILE A O 1
ATOM 1760 N N . GLN A 1 217 ? 7.887 4.869 -18.065 1.00 92.38 217 GLN A N 1
ATOM 1761 C CA . GLN A 1 217 ? 7.862 4.904 -16.611 1.00 92.38 217 GLN A CA 1
ATOM 1762 C C . GLN A 1 217 ? 8.244 6.279 -16.050 1.00 92.38 217 GLN A C 1
ATOM 1764 O O . GLN A 1 217 ? 7.641 6.724 -15.072 1.00 92.38 217 GLN A O 1
ATOM 1769 N N . LYS A 1 218 ? 9.180 6.992 -16.689 1.00 91.00 218 LYS A N 1
ATOM 1770 C CA . LYS A 1 218 ? 9.515 8.382 -16.344 1.00 91.00 218 LYS A CA 1
ATOM 1771 C C . LYS A 1 218 ? 8.299 9.303 -16.475 1.00 91.00 218 LYS A C 1
ATOM 1773 O O . LYS A 1 218 ? 8.029 10.087 -15.568 1.00 91.00 218 LYS A O 1
ATOM 1778 N N . ILE A 1 219 ? 7.542 9.185 -17.568 1.00 92.12 219 ILE A N 1
ATOM 1779 C CA . ILE A 1 219 ? 6.328 9.988 -17.802 1.00 92.12 219 ILE A CA 1
ATOM 1780 C C . ILE A 1 219 ? 5.271 9.672 -16.739 1.00 92.12 219 ILE A C 1
ATOM 1782 O O . ILE A 1 219 ? 4.692 10.583 -16.144 1.00 92.12 219 ILE A O 1
ATOM 1786 N N . VAL A 1 220 ? 5.063 8.385 -16.450 1.00 93.75 220 VAL A N 1
ATOM 1787 C CA . VAL A 1 220 ? 4.131 7.925 -15.412 1.00 93.75 220 VAL A CA 1
ATOM 1788 C C . VAL A 1 220 ? 4.520 8.480 -14.036 1.00 93.75 220 VAL A C 1
ATOM 1790 O O . VAL A 1 220 ? 3.666 9.020 -13.332 1.00 93.75 220 VAL A O 1
ATOM 1793 N N . LEU A 1 221 ? 5.802 8.439 -13.665 1.00 93.69 221 LEU A N 1
ATOM 1794 C CA . LEU A 1 221 ? 6.292 9.006 -12.404 1.00 93.69 221 LEU A CA 1
ATOM 1795 C C . LEU A 1 221 ? 6.081 10.518 -12.330 1.00 93.69 221 LEU A C 1
ATOM 1797 O O . LEU A 1 221 ? 5.608 11.016 -11.310 1.00 93.69 221 LEU A O 1
ATOM 1801 N N . PHE A 1 222 ? 6.334 11.250 -13.412 1.00 92.56 222 PHE A N 1
ATOM 1802 C CA . PHE A 1 222 ? 6.075 12.688 -13.447 1.00 92.56 222 PHE A CA 1
ATOM 1803 C C . PHE A 1 222 ? 4.580 13.001 -13.274 1.00 92.56 222 PHE A C 1
ATOM 1805 O O . PHE A 1 222 ? 4.206 13.899 -12.519 1.00 92.56 222 PHE A O 1
ATOM 1812 N N . SER A 1 223 ? 3.707 12.195 -13.890 1.00 91.19 223 SER A N 1
ATOM 1813 C CA . SER A 1 223 ? 2.250 12.311 -13.737 1.00 91.19 223 SER A CA 1
ATOM 1814 C C . SER A 1 223 ? 1.749 11.991 -12.323 1.00 91.19 223 SER A C 1
ATOM 1816 O O . SER A 1 223 ? 0.646 12.394 -11.959 1.00 91.19 223 SER A O 1
ATOM 1818 N N . SER A 1 224 ? 2.558 11.310 -11.505 1.00 90.38 224 SER A N 1
ATOM 1819 C CA . SER A 1 224 ? 2.219 10.973 -10.119 1.00 90.38 224 SER A CA 1
ATOM 1820 C C . SER A 1 224 ? 2.483 12.113 -9.125 1.00 90.38 224 SER A C 1
ATOM 1822 O O . SER A 1 224 ? 1.912 12.104 -8.035 1.00 90.38 224 SER A O 1
ATOM 1824 N N . ILE A 1 225 ? 3.267 13.138 -9.495 1.00 91.69 225 ILE A N 1
ATOM 1825 C CA . ILE A 1 225 ? 3.602 14.279 -8.618 1.00 91.69 225 ILE A CA 1
ATOM 1826 C C . ILE A 1 225 ? 2.350 14.953 -8.021 1.00 91.69 225 ILE A C 1
ATOM 1828 O O . ILE A 1 225 ? 2.319 15.149 -6.803 1.00 91.69 225 ILE A O 1
ATOM 1832 N N . PRO A 1 226 ? 1.290 15.274 -8.795 1.00 90.06 226 PRO A N 1
ATOM 1833 C CA . PRO A 1 226 ? 0.073 15.860 -8.236 1.00 90.06 226 PRO A CA 1
ATOM 1834 C C . PRO A 1 226 ? -0.588 14.963 -7.184 1.00 90.06 226 PRO A C 1
ATOM 1836 O O . PRO A 1 226 ? -1.081 15.461 -6.175 1.00 90.06 226 PRO A O 1
ATOM 1839 N N . ILE A 1 227 ? -0.558 13.642 -7.385 1.00 88.75 227 ILE A N 1
ATOM 1840 C CA . ILE A 1 227 ? -1.139 12.658 -6.463 1.00 88.75 227 ILE A CA 1
ATOM 1841 C C . ILE A 1 227 ? -0.320 12.596 -5.169 1.00 88.75 227 ILE A C 1
ATOM 1843 O O . ILE A 1 227 ? -0.890 12.574 -4.079 1.00 88.75 227 ILE A O 1
ATOM 1847 N N . ILE A 1 228 ? 1.011 12.630 -5.269 1.00 90.31 228 ILE A N 1
ATOM 1848 C CA . ILE A 1 228 ? 1.918 12.672 -4.114 1.00 90.31 228 ILE A CA 1
ATOM 1849 C C . ILE A 1 228 ? 1.677 13.936 -3.285 1.00 90.31 228 ILE A C 1
ATOM 1851 O O . ILE A 1 228 ? 1.519 13.861 -2.065 1.00 90.31 228 ILE A O 1
ATOM 1855 N N . LEU A 1 229 ? 1.610 15.098 -3.939 1.00 90.88 229 LEU A N 1
ATOM 1856 C CA . LEU A 1 229 ? 1.339 16.371 -3.271 1.00 90.88 229 LEU A CA 1
ATOM 1857 C C . LEU A 1 229 ? -0.036 16.368 -2.603 1.00 90.88 229 LEU A C 1
ATOM 1859 O O . LEU A 1 229 ? -0.162 16.827 -1.467 1.00 90.88 229 LEU A O 1
ATOM 1863 N N . LEU A 1 230 ? -1.046 15.800 -3.268 1.00 87.38 230 LEU A N 1
ATOM 1864 C CA . LEU A 1 230 ? -2.376 15.625 -2.699 1.00 87.38 230 LEU A CA 1
ATOM 1865 C C . LEU A 1 230 ? -2.322 14.736 -1.450 1.00 87.38 230 LEU A C 1
ATOM 1867 O O . LEU A 1 230 ? -2.825 15.132 -0.403 1.00 87.38 230 LEU A O 1
ATOM 1871 N N . SER A 1 231 ? -1.642 13.590 -1.512 1.00 85.69 231 SER A N 1
ATOM 1872 C CA . SER A 1 231 ? -1.465 12.690 -0.365 1.00 85.69 231 SER A CA 1
ATOM 1873 C C . SER A 1 231 ? -0.823 13.405 0.832 1.00 85.69 231 SER A C 1
ATOM 1875 O O . SER A 1 231 ? -1.313 13.299 1.958 1.00 85.69 231 SER A O 1
ATOM 1877 N N . LEU A 1 232 ? 0.245 14.179 0.609 1.00 88.44 232 LEU A N 1
ATOM 1878 C CA . LEU A 1 232 ? 0.905 14.950 1.671 1.00 88.44 232 LEU A CA 1
ATOM 1879 C C . LEU A 1 232 ? 0.007 16.067 2.224 1.00 88.44 232 LEU A C 1
ATOM 1881 O O . LEU A 1 232 ? -0.009 16.307 3.434 1.00 88.44 232 LEU A O 1
ATOM 1885 N N . TYR A 1 233 ? -0.760 16.736 1.360 1.00 87.88 233 TYR A N 1
ATOM 1886 C CA . TYR A 1 233 ? -1.722 17.759 1.762 1.00 87.88 233 TYR A CA 1
ATOM 1887 C C . TYR A 1 233 ? -2.803 17.176 2.681 1.00 87.88 233 TYR A C 1
ATOM 1889 O O . TYR A 1 233 ? -3.070 17.736 3.748 1.00 87.88 233 TYR A O 1
ATOM 1897 N N . PHE A 1 234 ? -3.375 16.026 2.315 1.00 83.38 234 PHE A N 1
ATOM 1898 C CA . PHE A 1 234 ? -4.386 15.337 3.118 1.00 83.38 234 PHE A CA 1
ATOM 1899 C C . PHE A 1 234 ? -3.849 14.950 4.501 1.00 83.38 234 PHE A C 1
ATOM 1901 O O . PHE A 1 234 ? -4.474 15.268 5.515 1.00 83.38 234 PHE A O 1
ATOM 1908 N N . GLN A 1 235 ? -2.655 14.359 4.569 1.00 80.44 235 GLN A N 1
ATOM 1909 C CA . GLN A 1 235 ? -2.038 13.967 5.841 1.00 80.44 235 GLN A CA 1
ATOM 1910 C C . GLN A 1 235 ? -1.768 15.173 6.753 1.00 80.44 235 GLN A C 1
ATOM 1912 O O . GLN A 1 235 ? -2.106 15.164 7.939 1.00 80.44 235 GLN A O 1
ATOM 1917 N N . LYS A 1 236 ? -1.208 16.254 6.194 1.00 84.44 236 LYS A N 1
ATOM 1918 C CA . LYS A 1 236 ? -0.820 17.440 6.967 1.00 84.44 236 LYS A CA 1
ATOM 1919 C C . LYS A 1 236 ? -2.013 18.283 7.422 1.00 84.44 236 LYS A C 1
ATOM 1921 O O . LYS A 1 236 ? -2.049 18.695 8.580 1.00 84.44 236 LYS A O 1
ATOM 1926 N N . PHE A 1 237 ? -2.955 18.584 6.529 1.00 80.44 237 PHE A N 1
ATOM 1927 C CA . PHE A 1 237 ? -4.000 19.582 6.789 1.00 80.44 237 PHE A CA 1
ATOM 1928 C C . PHE A 1 237 ? -5.335 18.976 7.220 1.00 80.44 237 PHE A C 1
ATOM 1930 O O . PHE A 1 23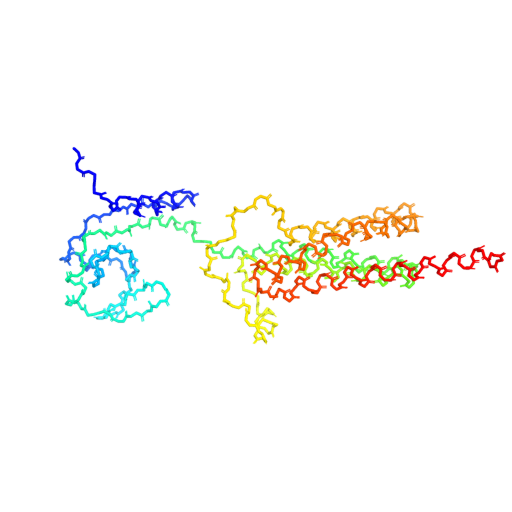7 ? -6.014 19.567 8.063 1.00 80.44 237 PHE A O 1
ATOM 1937 N N . ILE A 1 238 ? -5.706 17.816 6.673 1.00 77.50 238 ILE A N 1
ATOM 1938 C CA . ILE A 1 238 ? -7.019 17.202 6.911 1.00 77.50 238 ILE A CA 1
ATOM 1939 C C . ILE A 1 238 ? -6.941 16.257 8.108 1.00 77.50 238 ILE A C 1
ATOM 1941 O O . ILE A 1 238 ? -7.646 16.456 9.096 1.00 77.50 238 ILE A O 1
ATOM 1945 N N . GLU A 1 239 ? -6.042 15.274 8.063 1.00 74.44 239 GLU A N 1
ATOM 1946 C CA . GLU A 1 239 ? -5.892 14.306 9.155 1.00 74.44 239 GLU A CA 1
ATOM 1947 C C . GLU A 1 239 ? -5.075 14.838 10.333 1.00 74.44 239 GLU A C 1
ATOM 1949 O O . GLU A 1 239 ? -5.247 14.370 11.461 1.00 74.44 239 GLU A O 1
ATOM 1954 N N . LYS A 1 240 ? -4.193 15.818 10.086 1.00 73.69 240 LYS A N 1
ATOM 1955 C CA . LYS A 1 240 ? -3.248 16.378 11.072 1.00 73.69 240 LYS A CA 1
ATOM 1956 C C . LYS A 1 240 ? -2.381 15.300 11.738 1.00 73.69 240 LYS A C 1
ATOM 1958 O O . LYS A 1 240 ? -1.950 15.452 12.881 1.00 73.69 240 LYS A O 1
ATOM 1963 N N . LYS A 1 241 ? -2.136 14.201 11.023 1.00 71.94 241 LYS A N 1
ATOM 1964 C CA . LYS A 1 241 ? -1.350 13.045 11.460 1.00 71.94 241 LYS A CA 1
ATOM 1965 C C . LYS A 1 241 ? -0.436 12.616 10.322 1.00 71.94 241 LYS A C 1
ATOM 1967 O O . LYS A 1 241 ? -0.822 12.634 9.158 1.00 71.94 241 LYS A O 1
ATOM 1972 N N . TRP A 1 242 ? 0.778 12.213 10.673 1.00 72.38 242 TRP A N 1
ATOM 1973 C CA . TRP A 1 242 ? 1.758 11.729 9.708 1.00 72.38 242 TRP A CA 1
ATOM 1974 C C . TRP A 1 242 ? 1.749 10.207 9.688 1.00 72.38 242 TRP A C 1
ATOM 1976 O O . TRP A 1 242 ? 2.054 9.568 10.695 1.00 72.38 242 TRP A O 1
ATOM 1986 N N . CYS A 1 243 ? 1.419 9.621 8.538 1.00 79.38 243 CYS A N 1
ATOM 1987 C CA . CYS A 1 243 ? 1.583 8.189 8.339 1.00 79.38 243 CYS A CA 1
ATOM 1988 C C . CYS A 1 243 ? 3.014 7.901 7.870 1.00 79.38 243 CYS A C 1
ATOM 1990 O O . CYS A 1 243 ? 3.369 8.178 6.725 1.00 79.38 243 CYS A O 1
ATOM 1992 N N . ILE A 1 244 ? 3.829 7.322 8.756 1.00 79.94 244 ILE A N 1
ATOM 1993 C CA . ILE A 1 24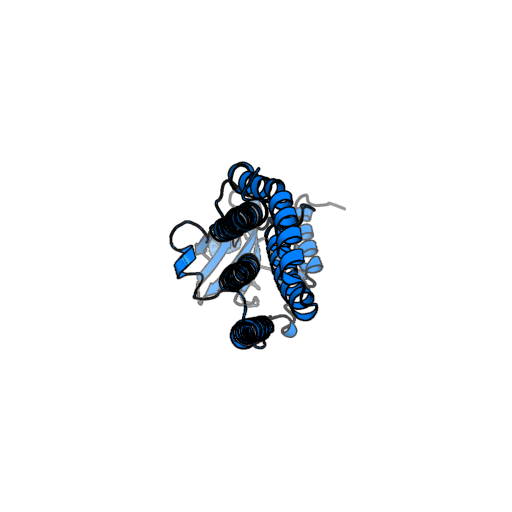4 ? 5.239 6.996 8.485 1.00 79.94 244 ILE A CA 1
ATOM 1994 C C . ILE A 1 244 ? 5.372 6.073 7.261 1.00 79.94 244 ILE A C 1
ATOM 1996 O O . ILE A 1 244 ? 6.236 6.292 6.417 1.00 79.94 244 ILE A O 1
ATOM 2000 N N . LEU A 1 245 ? 4.485 5.079 7.118 1.00 79.56 245 LEU A N 1
ATOM 2001 C CA . LEU A 1 245 ? 4.500 4.163 5.971 1.00 79.56 245 LEU A CA 1
ATOM 2002 C C . LEU A 1 245 ? 4.216 4.888 4.650 1.00 79.56 245 LEU A C 1
ATOM 2004 O O . LEU A 1 245 ? 4.930 4.680 3.672 1.00 79.56 245 LEU A O 1
ATOM 2008 N N . CYS A 1 246 ? 3.221 5.776 4.624 1.00 83.62 246 CYS A N 1
ATOM 2009 C CA . CYS A 1 246 ? 2.914 6.555 3.427 1.00 83.62 246 CYS A CA 1
ATOM 2010 C C . CYS A 1 246 ? 4.046 7.526 3.067 1.00 83.62 246 CYS A C 1
ATOM 2012 O O . CYS A 1 246 ? 4.321 7.721 1.887 1.00 83.62 246 CYS A O 1
ATOM 2014 N N . LEU A 1 247 ? 4.735 8.097 4.059 1.00 85.00 247 LEU A N 1
ATOM 2015 C CA . LEU A 1 247 ? 5.919 8.924 3.819 1.00 85.00 247 LEU A CA 1
ATOM 2016 C C . LEU A 1 247 ? 7.056 8.126 3.178 1.00 85.00 247 LEU A C 1
ATOM 2018 O O . LEU A 1 247 ? 7.689 8.626 2.254 1.00 85.00 247 LEU A O 1
ATOM 2022 N N . PHE A 1 248 ? 7.289 6.885 3.613 1.00 88.75 248 PHE A N 1
ATOM 2023 C CA . PHE A 1 248 ? 8.270 6.019 2.960 1.00 88.75 248 PHE A CA 1
ATOM 2024 C C . PHE A 1 248 ? 7.878 5.678 1.522 1.00 88.75 248 PHE A C 1
ATOM 2026 O O . PHE A 1 248 ? 8.733 5.718 0.645 1.00 88.75 248 PHE A O 1
ATOM 2033 N N . ILE A 1 249 ? 6.600 5.397 1.259 1.00 90.94 249 ILE A N 1
ATOM 2034 C CA . ILE A 1 249 ? 6.106 5.163 -0.106 1.00 90.94 249 ILE A CA 1
ATOM 2035 C C . ILE A 1 249 ? 6.366 6.390 -0.988 1.00 90.94 249 ILE A C 1
ATOM 2037 O O . ILE A 1 249 ? 6.946 6.263 -2.064 1.00 90.94 249 ILE A O 1
ATOM 2041 N N . VAL A 1 250 ? 6.007 7.584 -0.510 1.00 92.31 250 VAL A N 1
ATOM 2042 C CA . VAL A 1 250 ? 6.280 8.848 -1.209 1.00 92.31 250 VAL A CA 1
ATOM 2043 C C . VAL A 1 250 ? 7.780 9.045 -1.441 1.00 92.31 250 VAL A C 1
ATOM 2045 O O . VAL A 1 250 ? 8.180 9.457 -2.529 1.00 92.31 250 VAL A O 1
ATOM 2048 N N . ALA A 1 251 ? 8.617 8.720 -0.454 1.00 93.19 251 ALA A N 1
ATOM 2049 C CA . ALA A 1 251 ? 10.065 8.810 -0.583 1.00 93.19 251 ALA A CA 1
ATOM 2050 C C . ALA A 1 251 ? 10.606 7.862 -1.663 1.00 93.19 251 ALA A C 1
ATOM 2052 O O . ALA A 1 251 ? 11.417 8.296 -2.475 1.00 93.19 251 ALA A O 1
ATOM 2053 N N . ILE A 1 252 ? 10.133 6.611 -1.729 1.00 94.31 252 ILE A N 1
ATOM 2054 C CA . ILE A 1 252 ? 10.534 5.661 -2.781 1.00 94.31 252 ILE A CA 1
ATOM 2055 C C . ILE A 1 252 ? 10.159 6.187 -4.161 1.00 94.31 252 ILE A C 1
ATOM 2057 O O . ILE A 1 252 ? 11.017 6.218 -5.037 1.00 94.31 252 ILE A O 1
ATOM 2061 N N . ILE A 1 253 ? 8.926 6.664 -4.342 1.00 94.25 253 ILE A N 1
ATOM 2062 C CA . ILE A 1 253 ? 8.484 7.221 -5.629 1.00 94.25 253 ILE A CA 1
ATOM 2063 C C . ILE A 1 253 ? 9.343 8.441 -6.013 1.00 94.25 253 ILE A C 1
ATOM 2065 O O . ILE A 1 253 ? 9.721 8.606 -7.173 1.00 94.25 253 ILE A O 1
ATOM 2069 N N . GLY A 1 254 ? 9.718 9.275 -5.037 1.00 94.12 254 GLY A N 1
ATOM 2070 C CA . GLY A 1 254 ? 10.649 10.386 -5.245 1.00 94.12 254 GLY A CA 1
ATOM 2071 C C . GLY A 1 254 ? 12.049 9.929 -5.671 1.00 94.12 254 GLY A C 1
ATOM 2072 O O . GLY A 1 254 ? 12.618 10.491 -6.606 1.00 94.12 254 GLY A O 1
ATOM 2073 N N . VAL A 1 255 ? 12.589 8.887 -5.032 1.00 94.75 255 VAL A N 1
ATOM 2074 C CA . VAL A 1 255 ? 13.883 8.290 -5.400 1.00 94.75 255 VAL A CA 1
ATOM 2075 C C . VAL A 1 255 ? 13.828 7.698 -6.809 1.00 94.75 255 VAL A C 1
ATOM 2077 O O . VAL A 1 255 ? 14.739 7.954 -7.590 1.00 94.75 255 VAL A O 1
ATOM 2080 N N . GLU A 1 256 ? 12.761 6.982 -7.175 1.00 94.06 256 GLU A N 1
ATOM 2081 C CA . GLU A 1 256 ? 12.556 6.456 -8.534 1.00 94.06 256 GLU A CA 1
ATOM 2082 C C . GLU A 1 256 ? 12.542 7.571 -9.585 1.00 94.06 256 GLU A C 1
ATOM 2084 O O . GLU A 1 256 ? 13.190 7.459 -10.628 1.00 94.06 256 GLU A O 1
ATOM 2089 N N . LEU A 1 257 ? 11.841 8.672 -9.302 1.00 93.50 257 LEU A N 1
ATOM 2090 C CA . LEU A 1 257 ? 11.748 9.815 -10.207 1.00 93.50 257 LEU A CA 1
ATOM 2091 C C . LEU A 1 257 ? 13.107 10.487 -10.423 1.00 93.50 257 LEU A C 1
ATOM 2093 O O . LEU A 1 257 ? 13.484 10.760 -11.566 1.00 93.50 257 LEU A O 1
ATOM 2097 N N . ILE A 1 258 ? 13.854 10.739 -9.344 1.00 92.50 258 ILE A N 1
ATOM 2098 C CA . ILE A 1 258 ? 15.203 11.322 -9.416 1.00 92.50 258 ILE A CA 1
ATOM 2099 C C . ILE A 1 258 ? 16.128 10.383 -10.192 1.00 92.50 258 ILE A C 1
ATOM 2101 O O . ILE A 1 258 ? 16.837 10.810 -11.103 1.00 92.50 258 ILE A O 1
ATOM 2105 N N . TYR A 1 259 ? 16.071 9.093 -9.874 1.00 91.25 259 TYR A N 1
ATOM 2106 C CA . TYR A 1 259 ? 16.896 8.068 -10.486 1.00 91.25 259 TYR A CA 1
ATOM 2107 C C . TYR A 1 259 ? 16.696 7.972 -12.008 1.00 91.25 259 TYR A C 1
ATOM 2109 O O . TYR A 1 259 ? 17.669 8.001 -12.769 1.00 91.25 259 TYR A O 1
ATOM 2117 N N . LEU A 1 260 ? 15.444 7.923 -12.478 1.00 90.06 260 LEU A N 1
ATOM 2118 C CA . LEU A 1 260 ? 15.145 7.900 -13.915 1.00 90.06 260 LEU A CA 1
ATOM 2119 C C . LEU A 1 260 ? 15.484 9.221 -14.611 1.00 90.06 260 LEU A C 1
ATOM 2121 O O . LEU A 1 260 ? 15.864 9.225 -15.782 1.00 90.06 260 LEU A O 1
ATOM 2125 N N . SER A 1 261 ? 15.372 10.349 -13.912 1.00 87.62 261 SER A N 1
ATOM 2126 C CA . SER A 1 261 ? 15.738 11.651 -14.477 1.00 87.62 261 SER A CA 1
ATOM 2127 C C . SER A 1 261 ? 17.240 11.732 -14.755 1.00 87.62 261 SER A C 1
ATOM 2129 O O . SER A 1 261 ? 17.623 12.054 -15.875 1.00 87.62 261 SER A O 1
ATOM 2131 N N . ILE A 1 262 ? 18.078 11.315 -13.801 1.00 86.69 262 ILE A N 1
ATOM 2132 C CA . ILE A 1 262 ? 19.543 11.310 -13.950 1.00 86.69 262 ILE A CA 1
ATOM 2133 C C . ILE A 1 262 ? 19.991 10.326 -15.040 1.00 86.69 262 ILE A C 1
ATOM 2135 O O . ILE A 1 262 ? 20.807 10.658 -15.896 1.00 86.69 262 ILE A O 1
ATOM 2139 N N . THR A 1 263 ? 19.458 9.104 -15.036 1.00 78.06 263 THR A N 1
ATOM 2140 C CA . THR A 1 263 ? 19.880 8.062 -15.990 1.00 78.06 263 THR A CA 1
ATOM 2141 C C . THR A 1 263 ? 19.511 8.393 -17.436 1.00 78.06 263 THR A C 1
ATOM 2143 O O . THR A 1 263 ? 20.301 8.122 -18.340 1.00 78.06 263 THR A O 1
ATOM 2146 N N . THR A 1 264 ? 18.360 9.029 -17.666 1.00 68.69 264 THR A N 1
ATOM 2147 C CA . THR A 1 264 ? 17.951 9.455 -19.016 1.00 68.69 264 THR A CA 1
ATOM 2148 C C . THR A 1 264 ? 18.765 10.638 -19.547 1.00 68.69 264 THR A C 1
ATOM 2150 O O . THR A 1 264 ? 19.093 10.651 -20.735 1.00 68.69 264 THR A O 1
ATOM 2153 N N . GLU A 1 265 ? 19.155 11.592 -18.696 1.00 61.91 265 GLU A N 1
ATOM 2154 C CA . GLU A 1 265 ? 20.054 12.688 -19.092 1.00 61.91 265 GLU A CA 1
ATOM 2155 C C . GLU A 1 265 ? 21.433 12.170 -19.509 1.00 61.91 265 GLU A C 1
ATOM 2157 O O . GLU A 1 265 ? 21.945 12.561 -20.556 1.00 61.91 265 GLU A O 1
ATOM 2162 N N . ILE A 1 266 ? 21.992 11.207 -18.768 1.00 57.94 266 ILE A N 1
ATOM 2163 C CA . ILE A 1 266 ? 23.278 10.586 -19.113 1.00 57.94 266 ILE A CA 1
ATOM 2164 C C . ILE A 1 266 ? 23.202 9.924 -20.497 1.00 57.94 266 ILE A C 1
ATOM 2166 O O . ILE A 1 266 ? 24.091 10.124 -21.319 1.00 57.94 266 ILE A O 1
ATOM 2170 N N . THR A 1 267 ? 22.128 9.190 -20.813 1.00 54.78 267 THR A N 1
ATOM 2171 C CA . THR A 1 267 ? 21.985 8.577 -22.147 1.00 54.78 267 THR A CA 1
ATOM 2172 C C . THR A 1 267 ? 21.850 9.598 -23.278 1.00 54.78 267 THR A C 1
ATOM 2174 O O . THR A 1 267 ? 22.383 9.357 -24.356 1.00 54.78 267 THR A O 1
ATOM 2177 N N . HIS A 1 268 ? 21.205 10.747 -23.047 1.00 54.16 268 HIS A N 1
ATOM 2178 C CA . HIS A 1 268 ? 21.122 11.814 -24.051 1.00 54.16 268 HIS A CA 1
ATOM 2179 C C . HIS A 1 268 ? 22.483 12.480 -24.306 1.00 54.16 268 HIS A C 1
ATOM 2181 O O . HIS A 1 268 ? 22.835 12.692 -25.464 1.00 54.16 268 HIS A O 1
ATOM 2187 N N . ILE A 1 269 ? 23.279 12.721 -23.259 1.00 53.19 269 ILE A N 1
ATOM 2188 C CA . ILE A 1 269 ? 24.620 13.326 -23.366 1.00 53.19 269 ILE A CA 1
ATOM 2189 C C . ILE A 1 269 ? 25.586 12.432 -24.164 1.00 53.19 269 ILE A C 1
ATOM 2191 O O . ILE A 1 269 ? 26.384 12.930 -24.952 1.00 53.19 269 ILE A O 1
ATOM 2195 N N . TYR A 1 270 ? 25.507 11.106 -24.010 1.00 49.72 270 TYR A N 1
ATOM 2196 C CA . TYR A 1 270 ? 26.360 10.181 -24.772 1.00 49.72 270 TYR A CA 1
ATOM 2197 C C . TYR A 1 270 ? 25.913 9.974 -26.229 1.00 49.72 270 TYR A C 1
ATOM 2199 O O . TYR A 1 270 ? 26.731 9.565 -27.053 1.00 49.72 270 TYR A O 1
ATOM 2207 N N . ILE A 1 271 ? 24.644 10.240 -26.560 1.00 52.69 271 ILE A N 1
ATOM 2208 C CA . ILE A 1 271 ? 24.112 10.090 -27.925 1.00 52.69 271 ILE A CA 1
ATOM 2209 C C . ILE A 1 271 ? 24.270 11.393 -28.733 1.00 52.69 271 ILE A C 1
ATOM 2211 O O . ILE A 1 271 ? 24.589 11.314 -29.917 1.00 52.69 271 ILE A O 1
ATOM 2215 N N . ASN A 1 272 ? 24.160 12.567 -28.095 1.00 48.97 272 ASN A N 1
ATOM 2216 C CA . ASN A 1 272 ? 24.399 13.883 -28.706 1.00 48.97 272 ASN A CA 1
ATOM 2217 C C . ASN A 1 272 ? 25.532 14.650 -27.987 1.00 48.97 272 ASN A C 1
ATOM 2219 O O . ASN A 1 272 ? 25.268 15.638 -27.309 1.00 48.97 272 ASN A O 1
ATOM 2223 N N . PRO A 1 273 ? 26.808 14.256 -28.137 1.00 48.91 273 PRO A N 1
ATOM 2224 C CA . PRO A 1 273 ? 27.919 14.971 -27.503 1.00 48.91 273 PRO A CA 1
ATOM 2225 C C . PRO A 1 273 ? 28.248 16.346 -28.131 1.00 48.91 273 PRO A C 1
ATOM 2227 O O . PRO A 1 273 ? 29.214 16.975 -27.708 1.00 48.91 273 PRO A O 1
ATOM 2230 N N . TRP A 1 274 ? 27.493 16.802 -29.143 1.00 49.84 274 TRP A N 1
ATOM 2231 C CA . TRP A 1 274 ? 27.776 18.023 -29.921 1.00 49.84 274 TRP A CA 1
ATOM 2232 C C . TRP A 1 274 ? 26.563 18.960 -30.105 1.00 49.84 274 TRP A C 1
ATOM 2234 O O . TRP A 1 274 ? 26.548 19.744 -31.055 1.00 49.84 274 TRP A O 1
ATOM 2244 N N . GLU A 1 275 ? 25.562 18.881 -29.225 1.00 47.19 275 GLU A N 1
ATOM 2245 C CA . GLU A 1 275 ? 24.618 19.988 -28.961 1.00 47.19 275 GLU A CA 1
ATOM 2246 C C . GLU A 1 275 ? 25.012 20.688 -27.656 1.00 47.19 275 GLU A C 1
ATOM 2248 O O . GLU A 1 275 ? 24.968 21.939 -27.630 1.00 47.19 275 GLU A O 1
#

Sequence (275 aa):
MQSHPDSSSLLSISDTLNFFNISNSFFEVQFSDLNLLPNKFICLLIDEQDKKNLYLIEKKGDYYFSIYNSKRNKIELSTLKSSWCNIVLHIEIDQKQIIKPRKNNPSLLLLIVLLLLFLSLCITSRISEQISFFICLVFIGILLSILSLKSLIGFDFKLLDSICNLNSCSTLLSSKKWKIQKFIDFSDLSIVFFISQFSGIIVFLFANKINEFMQIQKIVLFSSIPIILLSLYFQKFIEKKWCILCLFIVAIIGVELIYLSITTEITHIYINPWE

Secondary structure (DSSP, 8-state):
----TTHHHHHHHHHHHHHTT-EEEEEE--GGGGGGS-SEEEEEEE-TTS-EEEEEEEEETTEEEEEETTEEEEE-HHHHHHHEEEEEEEEE--GGGS----S--HHHHHHHHHHHHHHHHHHH----HHHHHHHHHHHHHHHHHHHHHHHHHT---HHHHHHHTTTT-STTSS----S---S--HHHHHHHHHHHHHHHHHHHHHTT-HHHHHHHHHHHHHHHHHHHHHHHHIIIIII----HHHHHHHHHHHHHHHHHHHHHHHHHHHH-TT-

Radius of gyration: 27.62 Å; chains: 1; bounding box: 76×40×74 Å

Organism: NCBI:txid1678728

Foldseek 3Di:
DDDDPCCVVVVVVCVVCVVVVWDKDKFQAALVCVVVDDQWWWFWWQDPVRDTDIWIWGDDPQWIWTADPNDIDTDDSVRCNVGHPRIIMDIPPPVVPPPPPPVPPVVVVVLVVLVVVLVCVVVVDPDDPLVNVLSVLLNVLLVLLVVVVCLVVPDDDPVVCVVCVPDDSPPPPPDPDPDDDPDPDVSNVSNVVSVVLVVLCVVCVVVVNVVVSLVVVLVVLVVCVVVLVVVVCCCCPPVVHDDPSSVVSSVSSVVSNVSSVVVVVVVVCVVCVPD